Protein AF-A0A954MX32-F1 (afdb_monomer)

Secondary structure (DSSP, 8-state):
-------SPPPTTTTSHHHHHHHHHHHHHHTTSPPPGGGS--GGGSHHHHHHHHHHTTTB-TTT--B--TTTS-EEEESS-SS-BTTBTT----GGGSS-GGGEEEE-HIIIIIIITT---BS-GGG---STTS-TTS--BSS--TTTS-HHHH----------SSS-----------PPP--

Mean predicted aligned error: 7.94 Å

Foldseek 3Di:
DAQFALPDDQDPLLVDPVVVVLLVVCVVVVVPAQDDPVSHDPSCQDPRNQVSQCVRLVCAAPPPRDHDDCVQFPDKAQLFAQGDAPVDHRQSTPVNCSSPSLRIHRHGCCCDPPPCPRHWDWPDPVQDDRDPPRDCVSTHTPDDSSHVDGVVVVDDQPDDPPDDDDDDDDDDDGDDDDDDDDD

Radius of gyration: 18.94 Å; Cα contacts (8 Å, |Δi|>4): 252; chains: 1; bounding box: 35×47×62 Å

pLDDT: mean 88.01, std 18.5, range [35.22, 98.69]

Nearest PDB structures (foldseek):
  8g1i-assembly1_A  TM=4.853E-01  e=7.416E-01  Streptococcus pyogenes
  7s38-assembly1_P  TM=4.616E-01  e=9.579E-01  Streptococcus pyogenes serotype M1
  6vpc-assembly1_B  TM=4.431E-01  e=2.064E+00  Streptococcus pyogenes
  6ai6-assembly1_A  TM=4.622E-01  e=2.345E+00  Streptococcus pyogenes serotype M1
  8tzz-assembly1_A  TM=3.551E-01  e=7.906E-01  Streptococcus pyogenes

Sequence (183 aa):
MIKISRTQPPPGTLTSENVAESADTIKEIAKQRKPLSTEFDKHWGKDDVRTALWEMQHHKCCYCERERDKTRESDIEHFRPKAEVTEVADHPGYWWLAYCWENLFFSCRKCNQEYKKNFFPVADEQKRARTENCDLAEEDPYLIDPTQKDPEEHISFDWYEVKSKSDGLKSTQVFATGRTDYG

Solvent-accessible surface area (backbone atoms only — not comparable to full-atom values): 11257 Å² total; per-residue (Å²): 78,48,69,34,60,85,85,65,77,77,38,69,66,65,75,30,68,71,44,52,53,52,51,52,53,50,50,61,41,50,76,77,41,69,46,57,73,85,75,58,78,64,63,68,70,34,69,64,44,46,46,54,40,26,58,49,40,73,37,19,19,46,61,79,50,48,75,52,54,70,86,83,37,63,39,67,35,47,71,58,29,33,35,36,33,71,90,39,88,84,43,43,26,40,49,83,42,62,71,39,62,90,34,52,41,32,22,36,51,60,54,41,71,72,67,42,58,34,60,72,59,51,81,46,76,90,40,54,66,75,53,86,85,48,64,69,83,70,36,51,54,74,65,80,52,31,70,84,45,56,38,75,84,74,55,81,82,82,80,75,85,82,75,74,82,75,84,88,79,94,74,91,78,88,74,90,73,84,82,74,88,89,136

Structure (mmCIF, N/CA/C/O backbone):
data_AF-A0A954MX32-F1
#
_entry.id   AF-A0A954MX32-F1
#
loop_
_atom_site.group_PDB
_atom_site.id
_atom_site.type_symbol
_atom_site.label_atom_id
_atom_site.label_alt_id
_atom_site.label_comp_id
_atom_site.label_asym_id
_atom_site.label_entity_id
_atom_site.label_seq_id
_atom_site.pdbx_PDB_ins_code
_atom_site.Cartn_x
_atom_site.Cartn_y
_atom_site.Cartn_z
_atom_site.occupancy
_atom_site.B_iso_or_equiv
_atom_site.auth_seq_id
_atom_site.auth_comp_id
_atom_site.auth_asym_id
_atom_site.auth_atom_id
_atom_site.pdbx_PDB_model_num
ATOM 1 N N . MET A 1 1 ? 2.413 -8.749 -13.723 1.00 82.31 1 MET A N 1
ATOM 2 C CA . MET A 1 1 ? 3.046 -8.132 -12.546 1.00 82.31 1 MET A CA 1
ATOM 3 C C . MET A 1 1 ? 4.515 -8.542 -12.518 1.00 82.31 1 MET A C 1
ATOM 5 O O . MET A 1 1 ? 4.780 -9.710 -12.730 1.00 82.31 1 MET A O 1
ATOM 9 N N . ILE A 1 2 ? 5.457 -7.617 -12.295 1.00 87.31 2 ILE A N 1
ATOM 10 C CA . ILE A 1 2 ? 6.904 -7.935 -12.292 1.00 87.31 2 ILE A CA 1
ATOM 11 C C . ILE A 1 2 ? 7.348 -8.521 -10.947 1.00 87.31 2 ILE A C 1
ATOM 13 O O . ILE A 1 2 ? 6.808 -8.113 -9.922 1.00 87.31 2 ILE A O 1
ATOM 17 N N . LYS A 1 3 ? 8.375 -9.381 -10.921 1.00 92.81 3 LYS A N 1
ATOM 18 C CA . LYS A 1 3 ? 9.122 -9.689 -9.687 1.00 92.81 3 LYS A CA 1
ATOM 19 C C . LYS A 1 3 ? 9.877 -8.440 -9.218 1.00 92.81 3 LYS A C 1
ATOM 21 O O . LYS A 1 3 ? 10.506 -7.759 -10.027 1.00 92.81 3 LYS A O 1
ATOM 26 N N . ILE A 1 4 ? 9.806 -8.121 -7.925 1.00 94.56 4 ILE A N 1
ATOM 27 C CA . ILE A 1 4 ? 10.445 -6.933 -7.340 1.00 94.56 4 ILE A CA 1
ATOM 28 C C . ILE A 1 4 ? 11.397 -7.358 -6.227 1.00 94.56 4 ILE A C 1
ATOM 30 O O . ILE A 1 4 ? 11.001 -8.028 -5.277 1.00 94.56 4 ILE A O 1
ATOM 34 N N . SER A 1 5 ? 12.639 -6.888 -6.303 1.00 94.81 5 SER A N 1
ATOM 35 C CA . SER A 1 5 ? 13.626 -7.042 -5.234 1.00 94.81 5 SER A CA 1
ATOM 36 C C . SER A 1 5 ? 13.787 -5.721 -4.488 1.00 94.81 5 SER A C 1
ATOM 38 O O . SER A 1 5 ? 14.094 -4.695 -5.093 1.00 94.81 5 SER A O 1
ATOM 40 N N . ARG A 1 6 ? 13.610 -5.734 -3.162 1.00 94.06 6 ARG A N 1
ATOM 41 C CA . ARG A 1 6 ? 13.856 -4.570 -2.294 1.00 94.06 6 ARG A CA 1
ATOM 42 C C . ARG A 1 6 ? 15.362 -4.369 -2.110 1.00 94.06 6 ARG A C 1
ATOM 44 O O . ARG A 1 6 ? 15.937 -4.801 -1.118 1.00 94.06 6 ARG A O 1
ATOM 51 N N . THR A 1 7 ?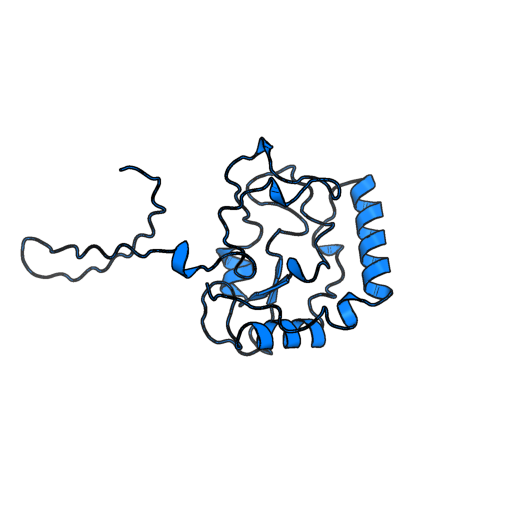 16.016 -3.761 -3.094 1.00 94.69 7 THR A N 1
ATOM 52 C CA . THR A 1 7 ? 17.472 -3.526 -3.076 1.00 94.69 7 THR A CA 1
ATOM 53 C C . THR A 1 7 ? 17.878 -2.287 -2.278 1.00 94.69 7 THR A C 1
ATOM 55 O O . THR A 1 7 ? 19.064 -2.102 -2.012 1.00 94.69 7 THR A O 1
ATOM 58 N N . GLN A 1 8 ? 16.912 -1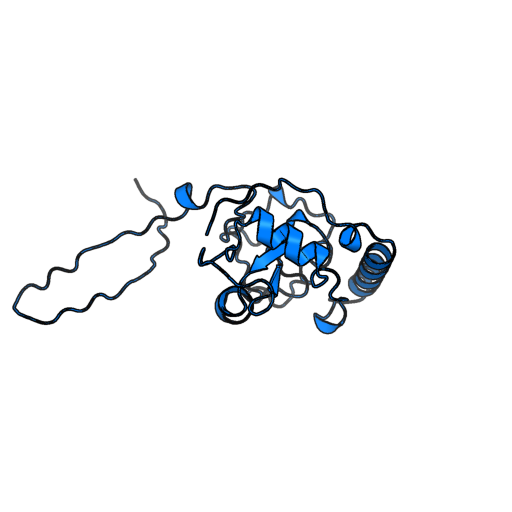.453 -1.883 1.00 93.56 8 GLN A N 1
ATOM 59 C CA . GLN A 1 8 ? 17.123 -0.235 -1.106 1.00 93.56 8 GLN A CA 1
ATOM 60 C C . GLN A 1 8 ? 16.354 -0.296 0.230 1.00 93.56 8 GLN A C 1
ATOM 62 O O . GLN A 1 8 ? 15.242 -0.843 0.271 1.00 93.56 8 GLN A O 1
ATOM 67 N N . PRO A 1 9 ? 16.910 0.273 1.320 1.00 96.62 9 PRO A N 1
ATOM 68 C CA . PRO A 1 9 ? 16.175 0.447 2.571 1.00 96.62 9 PRO A CA 1
ATOM 69 C C . PRO A 1 9 ? 15.040 1.478 2.409 1.00 96.62 9 PRO A C 1
ATOM 71 O O . PRO A 1 9 ? 15.002 2.197 1.405 1.00 96.62 9 PRO A O 1
ATOM 74 N N . PRO A 1 10 ? 14.127 1.591 3.394 1.00 97.12 10 PRO A N 1
ATOM 75 C CA . PRO A 1 10 ? 13.139 2.663 3.420 1.00 97.12 10 PRO A CA 1
ATOM 76 C C . PRO A 1 10 ? 13.810 4.044 3.272 1.00 97.12 10 PRO A C 1
ATOM 78 O O . PRO A 1 10 ? 14.775 4.328 3.988 1.00 97.12 10 PRO A O 1
ATOM 81 N N . PRO A 1 11 ? 13.324 4.914 2.368 1.00 97.75 11 PRO A N 1
ATOM 82 C CA . PRO A 1 11 ? 13.876 6.257 2.195 1.00 97.75 11 PRO A CA 1
ATOM 83 C C . PRO A 1 11 ? 13.703 7.138 3.433 1.00 97.75 11 PRO A C 1
ATOM 85 O O . PRO A 1 11 ? 12.787 6.929 4.230 1.00 97.75 11 PRO A O 1
ATOM 88 N N . GLY A 1 12 ? 14.551 8.165 3.552 1.00 97.94 12 GLY A N 1
ATOM 89 C CA . GLY A 1 12 ? 14.629 9.030 4.734 1.00 97.94 12 GLY A CA 1
ATOM 90 C C . GLY A 1 12 ? 13.298 9.668 5.141 1.00 97.94 12 GLY A C 1
ATOM 91 O O . GLY A 1 12 ? 13.046 9.832 6.332 1.00 97.94 12 GLY A O 1
ATOM 92 N N . THR A 1 13 ? 12.409 9.965 4.183 1.00 98.06 13 THR A N 1
ATOM 93 C CA . THR A 1 13 ? 11.043 10.409 4.495 1.00 98.06 13 THR A CA 1
ATOM 94 C C . THR A 1 13 ? 10.307 9.401 5.375 1.00 98.06 13 THR A C 1
ATOM 96 O O . THR A 1 13 ? 9.739 9.800 6.387 1.00 98.06 13 THR A O 1
ATOM 99 N N . LEU A 1 14 ? 10.311 8.109 5.022 1.00 98.00 14 LEU A N 1
ATOM 100 C CA . LEU A 1 14 ? 9.562 7.070 5.745 1.00 98.00 14 LEU A CA 1
ATOM 101 C C . LEU A 1 14 ? 10.138 6.767 7.130 1.00 98.00 14 LEU A C 1
ATOM 103 O O . LEU A 1 14 ? 9.421 6.248 7.977 1.00 98.00 14 LEU A O 1
ATOM 107 N N . THR A 1 15 ? 11.401 7.111 7.374 1.00 97.94 15 THR A N 1
ATOM 108 C CA . THR A 1 15 ? 12.063 6.947 8.676 1.00 97.94 15 THR A CA 1
ATOM 109 C C . THR A 1 15 ? 12.117 8.243 9.488 1.00 97.94 15 THR A C 1
ATOM 111 O O . THR A 1 15 ? 12.846 8.314 10.474 1.00 97.94 15 THR A O 1
ATOM 114 N N . SER A 1 16 ? 11.424 9.296 9.050 1.00 98.31 16 SER A N 1
ATOM 115 C CA . SER A 1 16 ? 11.450 10.604 9.709 1.00 98.31 16 SER A CA 1
ATOM 116 C C . SER A 1 16 ? 10.503 10.680 10.909 1.00 98.31 16 SER A C 1
ATOM 118 O O . SER A 1 16 ? 9.481 9.994 10.953 1.00 98.31 16 SER A O 1
ATOM 120 N N . GLU A 1 17 ? 10.802 11.585 11.846 1.00 98.25 17 GLU A N 1
ATOM 121 C CA . GLU A 1 17 ? 9.931 11.899 12.992 1.00 98.25 17 GLU A CA 1
ATOM 122 C C . GLU A 1 17 ? 8.519 12.302 12.539 1.00 98.25 17 GLU A C 1
ATOM 124 O O . GLU A 1 17 ? 7.540 11.816 13.091 1.00 98.25 17 GLU A O 1
ATOM 129 N N . ASN A 1 18 ? 8.398 13.066 11.447 1.00 98.00 18 ASN A N 1
ATOM 130 C CA . ASN A 1 18 ? 7.099 13.450 10.881 1.00 98.00 18 ASN A CA 1
ATOM 131 C C . ASN A 1 18 ? 6.224 12.240 10.501 1.00 98.00 18 ASN A C 1
ATOM 133 O O . ASN A 1 18 ? 5.005 12.289 10.638 1.00 98.00 18 ASN A O 1
ATOM 137 N N . VAL A 1 19 ? 6.820 11.159 9.982 1.00 98.31 19 VAL A N 1
ATOM 138 C CA . VAL A 1 19 ? 6.064 9.942 9.643 1.00 98.31 19 VAL A CA 1
ATOM 139 C C . VAL A 1 19 ? 5.657 9.189 10.903 1.00 98.31 19 VAL A C 1
ATOM 141 O O . VAL A 1 19 ? 4.538 8.678 10.952 1.00 98.31 19 VAL A O 1
ATOM 144 N N . ALA A 1 20 ? 6.520 9.157 11.921 1.00 98.31 20 ALA A N 1
ATOM 145 C CA . ALA A 1 20 ? 6.187 8.577 13.218 1.00 98.31 20 ALA A CA 1
ATOM 146 C C . ALA A 1 20 ? 5.010 9.322 13.876 1.00 98.31 20 ALA A C 1
ATOM 148 O O . ALA A 1 20 ? 4.031 8.692 14.266 1.00 98.31 20 ALA A O 1
ATOM 149 N N . GLU A 1 21 ? 5.035 10.657 13.884 1.00 98.56 21 GLU A N 1
ATOM 150 C CA . GLU A 1 21 ? 3.946 11.493 14.408 1.00 98.56 21 GLU A CA 1
ATOM 151 C C . GLU A 1 21 ? 2.627 11.298 13.643 1.00 98.56 21 GLU A C 1
ATOM 153 O O . GLU A 1 21 ? 1.557 11.172 14.252 1.00 98.56 21 GLU A O 1
ATOM 158 N N . SER A 1 22 ? 2.674 11.225 12.305 1.00 98.50 22 SER A N 1
ATOM 159 C CA . SER A 1 22 ? 1.483 10.917 11.503 1.00 98.50 22 SER A CA 1
ATOM 160 C C . SER A 1 22 ? 0.956 9.507 11.796 1.00 98.50 22 SER A C 1
ATOM 162 O O . SER A 1 22 ? -0.258 9.318 11.873 1.00 98.50 22 SER A O 1
ATOM 164 N N . ALA A 1 23 ? 1.831 8.514 11.988 1.00 98.50 23 ALA A N 1
ATOM 165 C CA . ALA A 1 23 ? 1.425 7.155 12.345 1.00 98.50 23 ALA A CA 1
ATOM 166 C C . ALA A 1 23 ? 0.747 7.104 13.726 1.00 98.50 23 ALA A C 1
ATOM 168 O O . ALA A 1 23 ? -0.325 6.508 13.850 1.00 98.50 23 ALA A O 1
ATOM 169 N N . ASP A 1 24 ? 1.304 7.788 14.728 1.00 98.56 24 ASP A N 1
ATOM 170 C CA . ASP A 1 24 ? 0.716 7.898 16.068 1.00 98.56 24 ASP A CA 1
ATOM 171 C C . ASP A 1 24 ? -0.638 8.616 16.036 1.00 98.56 24 ASP A C 1
ATOM 173 O O . ASP A 1 24 ? -1.604 8.165 16.652 1.00 98.56 24 ASP A O 1
ATOM 177 N N . THR A 1 25 ? -0.760 9.681 15.241 1.00 98.62 25 THR A N 1
ATOM 178 C CA . THR A 1 25 ? -2.034 10.391 15.049 1.00 98.62 25 THR A CA 1
ATOM 179 C C . THR A 1 25 ? -3.112 9.463 14.486 1.00 98.62 25 THR A C 1
ATOM 181 O O . THR A 1 25 ? -4.226 9.402 15.011 1.00 98.62 25 THR A O 1
ATOM 184 N N . ILE A 1 26 ? -2.787 8.692 13.442 1.00 98.62 26 ILE A N 1
ATOM 185 C CA . ILE A 1 26 ? -3.710 7.707 12.864 1.00 98.62 26 ILE A CA 1
ATOM 186 C C . ILE A 1 26 ? -4.057 6.615 13.879 1.00 98.62 26 ILE A C 1
ATOM 188 O O . ILE A 1 26 ? -5.215 6.200 13.950 1.00 98.62 26 ILE A O 1
ATOM 192 N N . LYS A 1 27 ? -3.094 6.176 14.693 1.00 98.50 27 LYS A N 1
ATOM 193 C CA . LYS A 1 27 ? -3.318 5.195 15.757 1.00 98.50 27 LYS A CA 1
ATOM 194 C C . LYS A 1 27 ? -4.293 5.709 16.817 1.00 98.50 27 LYS A C 1
ATOM 196 O O . LYS A 1 27 ? -5.199 4.975 17.211 1.00 98.50 27 LYS A O 1
ATOM 201 N N . GLU A 1 28 ? -4.174 6.964 17.246 1.00 98.50 28 GLU A N 1
ATOM 202 C CA . GLU A 1 28 ? -5.131 7.575 18.181 1.00 98.50 28 GLU A CA 1
ATOM 203 C C . GLU A 1 28 ? -6.535 7.712 17.579 1.00 98.50 28 GLU A C 1
ATOM 205 O O . GLU A 1 28 ? -7.527 7.470 18.271 1.00 98.50 28 GLU A O 1
ATOM 210 N N . ILE A 1 29 ? -6.640 8.025 16.282 1.00 98.31 29 ILE A N 1
ATOM 211 C CA . ILE A 1 29 ? -7.923 8.009 15.565 1.00 98.31 29 ILE A CA 1
ATOM 212 C C . ILE A 1 29 ? -8.501 6.589 15.556 1.00 98.31 29 ILE A C 1
ATOM 214 O O . ILE A 1 29 ? -9.665 6.408 15.915 1.00 98.31 29 ILE A O 1
ATOM 218 N N . ALA A 1 30 ? -7.685 5.589 15.211 1.00 97.75 30 ALA A N 1
ATOM 219 C CA . ALA A 1 30 ? -8.083 4.188 15.092 1.00 97.75 30 ALA A CA 1
ATOM 220 C C . ALA A 1 30 ? -8.617 3.584 16.401 1.00 97.75 30 ALA A C 1
ATOM 222 O O . ALA A 1 30 ? -9.479 2.706 16.361 1.00 97.75 30 ALA A O 1
ATOM 223 N N . LYS A 1 31 ? -8.166 4.078 17.563 1.00 97.56 31 LYS A N 1
ATOM 224 C CA . LYS A 1 31 ? -8.719 3.701 18.879 1.00 97.56 31 LYS A CA 1
ATOM 225 C C . LYS A 1 31 ? -10.170 4.147 19.075 1.00 97.56 31 LYS A C 1
ATOM 227 O O . LYS A 1 31 ? -10.881 3.558 19.883 1.00 97.56 31 LYS A O 1
ATOM 232 N N . GLN A 1 32 ? -10.596 5.200 18.380 1.00 97.44 32 GLN A N 1
ATOM 233 C CA . GLN A 1 32 ? -11.915 5.813 18.546 1.00 97.44 32 GLN A CA 1
ATOM 234 C C . GLN A 1 32 ? -12.864 5.448 17.404 1.00 97.44 32 GLN A C 1
ATOM 236 O O . GLN A 1 32 ? -14.056 5.240 17.627 1.00 97.44 32 GLN A O 1
ATOM 241 N N . ARG A 1 33 ? -12.350 5.396 16.170 1.00 96.94 33 ARG A N 1
ATOM 242 C CA . ARG A 1 33 ? -13.113 5.077 14.961 1.00 96.94 33 ARG A CA 1
ATOM 243 C C . ARG A 1 33 ? -12.204 4.656 13.811 1.00 96.94 33 ARG A C 1
ATOM 245 O O . ARG A 1 33 ? -11.003 4.887 13.823 1.00 96.94 33 ARG A O 1
ATOM 252 N N . LYS A 1 34 ? -12.812 4.147 12.742 1.00 96.12 34 LYS A N 1
ATOM 253 C CA . LYS A 1 34 ? -12.137 3.940 11.457 1.00 96.12 34 LYS A CA 1
ATOM 254 C C . LYS A 1 34 ? -11.503 5.254 10.938 1.00 96.12 34 LYS A C 1
ATOM 256 O O . LYS A 1 34 ? -12.224 6.259 10.836 1.00 96.12 34 LYS A O 1
ATOM 261 N N . PRO A 1 35 ? -10.198 5.265 10.599 1.00 97.81 35 PRO A N 1
ATOM 262 C CA . PRO A 1 35 ? -9.564 6.394 9.922 1.00 97.81 35 PRO A CA 1
ATOM 263 C C . PRO A 1 35 ? -10.123 6.601 8.508 1.00 97.81 35 PRO A C 1
ATOM 265 O O . PRO A 1 35 ? -10.390 5.645 7.779 1.00 97.81 35 PRO A O 1
ATOM 268 N N . LEU A 1 36 ? -10.278 7.855 8.096 1.00 97.56 36 LEU A N 1
ATOM 269 C CA . LEU A 1 36 ? -10.693 8.235 6.749 1.00 97.56 36 LEU A CA 1
ATOM 270 C C . LEU A 1 36 ? -9.469 8.435 5.857 1.00 97.56 36 LEU A C 1
ATOM 272 O O . LEU A 1 36 ? -8.422 8.905 6.295 1.00 97.56 36 LEU A O 1
ATOM 276 N N . SER A 1 37 ? -9.608 8.163 4.559 1.00 96.50 37 SER A N 1
ATOM 277 C CA . SER A 1 37 ? -8.498 8.285 3.603 1.00 96.50 37 SER A CA 1
ATOM 278 C C . SER A 1 37 ? -7.879 9.687 3.534 1.00 96.50 37 SER A C 1
ATOM 280 O O . SER A 1 37 ? -6.726 9.820 3.130 1.00 96.50 37 SER A O 1
ATOM 282 N N . THR A 1 38 ? -8.641 10.726 3.884 1.00 97.69 38 THR A N 1
ATOM 283 C CA . THR A 1 38 ? -8.214 12.133 3.888 1.00 97.69 38 THR A CA 1
ATOM 284 C C . THR A 1 38 ? -7.377 12.523 5.103 1.00 97.69 38 THR A C 1
ATOM 286 O O . THR A 1 38 ? -6.818 13.611 5.101 1.00 97.69 38 THR A O 1
ATOM 289 N N . GLU A 1 39 ? -7.295 11.671 6.125 1.00 98.12 39 GLU A N 1
ATOM 290 C CA . GLU A 1 39 ? -6.579 11.956 7.380 1.00 98.12 39 GLU A CA 1
ATOM 291 C C . GLU A 1 39 ? -5.110 11.541 7.334 1.00 98.12 39 GLU A C 1
ATOM 293 O O . GLU A 1 39 ? -4.339 11.878 8.222 1.00 98.12 39 GLU A O 1
ATOM 298 N N . PHE A 1 40 ? -4.718 10.810 6.293 1.00 98.44 40 PHE A N 1
ATOM 299 C CA . PHE A 1 40 ? -3.351 10.357 6.120 1.00 98.44 40 PHE A CA 1
ATOM 300 C C . PHE A 1 40 ? -2.545 11.385 5.327 1.00 98.44 40 PHE A C 1
ATOM 302 O O . PHE A 1 40 ? -2.794 11.605 4.133 1.00 98.44 40 PHE A O 1
ATOM 309 N N . ASP A 1 41 ? -1.510 11.934 5.955 1.00 98.25 41 ASP A N 1
ATOM 310 C CA . ASP A 1 41 ? -0.502 12.724 5.260 1.00 98.25 41 ASP A CA 1
ATOM 311 C C . ASP A 1 41 ? 0.208 11.868 4.215 1.00 98.25 41 ASP A C 1
ATOM 313 O O . ASP A 1 41 ? 0.638 10.747 4.489 1.00 98.25 41 ASP A O 1
ATOM 317 N N . LYS A 1 42 ? 0.346 12.391 2.995 1.00 97.38 42 LYS A N 1
ATOM 318 C CA . LYS A 1 42 ? 0.868 11.641 1.841 1.00 97.38 42 LYS A CA 1
ATOM 319 C C . LYS A 1 42 ? 2.397 11.550 1.836 1.00 97.38 42 LYS A C 1
ATOM 321 O O . LYS A 1 42 ? 3.028 11.861 0.825 1.00 97.38 42 LYS A O 1
ATOM 326 N N . HIS A 1 43 ? 2.998 11.115 2.941 1.00 98.19 43 HIS A N 1
ATOM 327 C CA . HIS A 1 43 ? 4.451 10.929 3.067 1.00 98.19 43 HIS A CA 1
ATOM 328 C C . HIS A 1 43 ? 5.003 9.916 2.061 1.00 98.19 43 HIS A C 1
ATOM 330 O O . HIS A 1 43 ? 6.041 10.151 1.453 1.00 98.19 43 HIS A O 1
ATOM 336 N N . TRP A 1 44 ? 4.249 8.854 1.763 1.00 97.44 44 TRP A N 1
ATOM 337 C CA . TRP A 1 44 ? 4.584 7.914 0.684 1.00 97.44 44 TRP A CA 1
ATOM 338 C C . TRP A 1 44 ? 4.687 8.591 -0.694 1.00 97.44 44 TRP A C 1
ATOM 340 O O . TRP A 1 44 ? 5.324 8.084 -1.607 1.00 97.44 44 TRP A O 1
ATOM 350 N N . GLY A 1 45 ? 4.045 9.747 -0.861 1.00 95.94 45 GLY A N 1
ATOM 351 C CA . GLY A 1 45 ? 4.077 10.562 -2.064 1.00 95.94 45 GLY A CA 1
ATOM 352 C C . GLY A 1 45 ? 5.173 11.629 -2.047 1.00 95.94 45 GLY A C 1
ATOM 353 O O . GLY A 1 45 ? 5.001 12.660 -2.702 1.00 95.94 45 GLY A O 1
ATOM 354 N N . LYS A 1 46 ? 6.263 11.459 -1.298 1.00 97.06 46 LYS A N 1
ATOM 355 C CA . LYS A 1 46 ? 7.469 12.294 -1.429 1.00 97.06 46 LYS A CA 1
ATOM 356 C C . LYS A 1 46 ? 8.404 11.731 -2.503 1.00 97.06 46 LYS A C 1
ATOM 358 O O . LYS A 1 46 ? 8.260 10.586 -2.929 1.00 97.06 46 LYS A O 1
ATOM 363 N N . ASP A 1 47 ? 9.281 12.580 -3.039 1.00 96.56 47 ASP A N 1
ATOM 364 C CA . ASP A 1 47 ? 10.060 12.235 -4.236 1.00 96.56 47 ASP A CA 1
ATOM 365 C C . ASP A 1 47 ? 11.101 11.139 -3.985 1.00 96.56 47 ASP A C 1
ATOM 367 O O . ASP A 1 47 ? 11.281 10.282 -4.844 1.00 96.56 47 ASP A O 1
ATOM 371 N N . ASP A 1 48 ? 11.724 11.101 -2.809 1.00 97.38 48 ASP A N 1
ATOM 372 C CA . ASP A 1 48 ? 12.656 10.040 -2.410 1.00 97.38 48 ASP A CA 1
ATOM 373 C C . ASP A 1 48 ? 11.961 8.669 -2.351 1.00 97.38 48 ASP A C 1
ATOM 375 O O . ASP A 1 48 ? 12.464 7.702 -2.920 1.00 97.38 48 ASP A O 1
ATOM 379 N N . VAL A 1 49 ? 10.756 8.602 -1.770 1.00 97.88 49 VAL A N 1
ATOM 380 C CA . VAL A 1 49 ? 9.924 7.387 -1.737 1.00 97.88 49 VAL A CA 1
ATOM 381 C C . VAL A 1 49 ? 9.562 6.930 -3.144 1.00 97.88 49 VAL A C 1
ATOM 383 O O . VAL A 1 49 ? 9.757 5.763 -3.492 1.00 97.88 49 VAL A O 1
ATOM 386 N N . ARG A 1 50 ? 9.072 7.852 -3.983 1.00 96.62 50 ARG A N 1
ATOM 387 C CA . ARG A 1 50 ? 8.729 7.534 -5.375 1.00 96.62 50 ARG A CA 1
ATOM 388 C C . ARG A 1 50 ? 9.929 7.057 -6.173 1.00 96.62 50 ARG A C 1
ATOM 390 O O . ARG A 1 50 ? 9.792 6.100 -6.926 1.00 96.62 50 ARG A O 1
ATOM 397 N N . THR A 1 51 ? 11.066 7.729 -6.034 1.00 96.56 51 THR A N 1
ATOM 398 C CA . THR A 1 51 ? 12.288 7.422 -6.785 1.00 96.56 51 THR A CA 1
ATOM 399 C C . THR A 1 51 ? 12.796 6.037 -6.429 1.00 96.56 51 THR A C 1
ATOM 401 O O . THR A 1 51 ? 12.956 5.219 -7.329 1.00 96.56 51 THR A O 1
ATOM 404 N N . ALA A 1 52 ? 12.928 5.733 -5.137 1.00 97.38 52 ALA A N 1
ATOM 405 C CA . ALA A 1 52 ? 13.396 4.427 -4.689 1.00 97.38 52 ALA A CA 1
ATOM 406 C C . ALA A 1 52 ? 12.490 3.286 -5.188 1.00 97.38 52 ALA A C 1
ATOM 408 O O . ALA A 1 52 ? 12.980 2.294 -5.724 1.00 97.38 52 ALA A O 1
ATOM 409 N N . LEU A 1 53 ? 11.161 3.431 -5.085 1.00 97.44 53 LEU A N 1
ATOM 410 C CA . LEU A 1 53 ? 10.223 2.424 -5.604 1.00 97.44 53 LEU A CA 1
ATOM 411 C C . LEU A 1 53 ? 10.305 2.288 -7.127 1.00 97.44 53 LEU A C 1
ATOM 413 O O . LEU A 1 53 ? 10.321 1.176 -7.644 1.00 97.44 53 LEU A O 1
ATOM 417 N N . TRP A 1 54 ? 10.353 3.4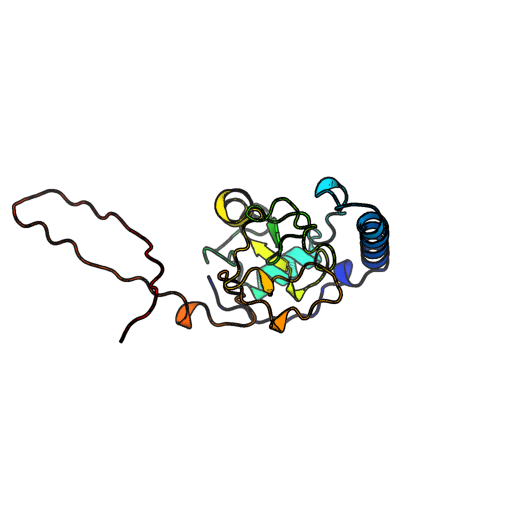06 -7.849 1.00 96.88 54 TRP A N 1
ATOM 418 C CA . TRP A 1 54 ? 10.411 3.421 -9.308 1.00 96.88 54 TRP A CA 1
ATOM 419 C C . TRP A 1 54 ? 11.681 2.742 -9.837 1.00 96.88 54 TRP A C 1
ATOM 421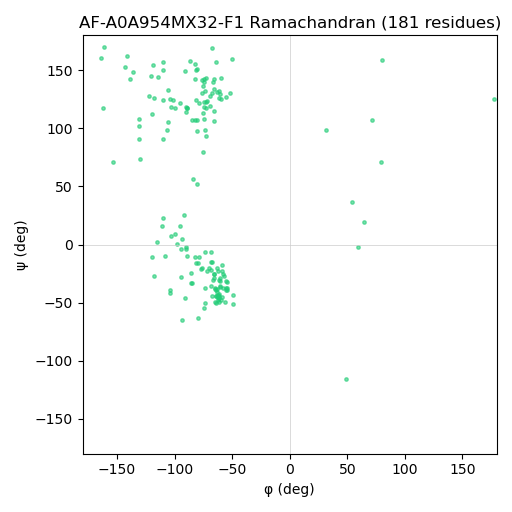 O O . TRP A 1 54 ? 11.592 1.916 -10.745 1.00 96.88 54 TRP A O 1
ATOM 431 N N . GLU A 1 55 ? 12.840 3.020 -9.237 1.00 96.44 55 GLU A N 1
ATOM 432 C CA . GLU A 1 55 ? 14.124 2.402 -9.590 1.00 96.44 55 GLU A CA 1
ATOM 433 C C . GLU A 1 55 ? 14.142 0.895 -9.302 1.00 96.44 55 GLU A C 1
ATOM 435 O O . GLU A 1 55 ? 14.465 0.102 -10.188 1.00 96.44 55 GLU A O 1
ATOM 440 N N . MET A 1 56 ? 13.731 0.474 -8.097 1.00 96.31 56 MET A N 1
ATOM 441 C CA . MET A 1 56 ? 13.662 -0.951 -7.726 1.00 96.31 56 MET A CA 1
ATOM 442 C C . MET A 1 56 ? 12.671 -1.746 -8.584 1.00 96.31 56 MET A C 1
ATOM 444 O O . MET A 1 56 ? 12.785 -2.962 -8.704 1.00 96.31 56 MET A O 1
ATOM 448 N N . GLN A 1 57 ? 11.694 -1.063 -9.180 1.00 96.38 57 GLN A N 1
ATOM 449 C CA . GLN A 1 57 ? 10.705 -1.643 -10.080 1.00 96.38 57 GLN A CA 1
ATOM 450 C C . GLN A 1 57 ? 11.077 -1.507 -11.558 1.00 96.38 57 GLN A C 1
ATOM 452 O O . GLN A 1 57 ? 10.214 -1.660 -12.425 1.00 96.38 57 GLN A O 1
ATOM 457 N N . HIS A 1 58 ? 12.339 -1.201 -11.868 1.00 95.81 58 HIS A N 1
ATOM 458 C CA . HIS A 1 58 ? 12.832 -1.066 -13.241 1.00 95.81 58 HIS A CA 1
ATOM 459 C C . HIS A 1 58 ? 12.009 -0.079 -14.073 1.00 95.81 58 HIS A C 1
ATOM 461 O O . HIS A 1 58 ? 11.743 -0.310 -15.252 1.00 95.81 58 HIS A O 1
ATOM 467 N N . HIS A 1 59 ? 11.556 0.997 -13.431 1.00 96.25 59 HIS A N 1
ATOM 468 C CA . HIS A 1 59 ? 10.747 2.057 -14.021 1.00 96.25 59 HIS A CA 1
ATOM 469 C C . HIS A 1 59 ? 9.360 1.599 -14.501 1.00 96.25 59 HIS A C 1
ATOM 471 O O . HIS A 1 59 ? 8.716 2.267 -15.313 1.00 96.25 59 HIS A O 1
ATOM 477 N N . LYS A 1 60 ? 8.868 0.459 -14.003 1.00 95.81 60 LYS A N 1
ATOM 478 C CA . LYS A 1 60 ? 7.593 -0.147 -14.401 1.00 95.81 60 LYS A CA 1
ATOM 479 C C . LYS A 1 60 ? 6.548 -0.070 -13.295 1.00 95.81 60 LYS A C 1
ATOM 481 O O . LYS A 1 60 ? 6.840 -0.130 -12.102 1.00 95.81 60 LYS A O 1
ATOM 486 N N . CYS A 1 61 ? 5.285 -0.002 -13.709 1.00 95.56 61 CYS A N 1
ATOM 487 C CA . CYS A 1 61 ? 4.147 -0.202 -12.811 1.00 95.56 61 CYS A CA 1
ATOM 488 C C . CYS A 1 61 ? 4.156 -1.635 -12.254 1.00 95.56 61 CYS A C 1
ATOM 490 O O . CYS A 1 61 ? 4.223 -2.580 -13.045 1.00 95.56 61 CYS A O 1
ATOM 492 N N . CYS A 1 62 ? 4.004 -1.800 -10.933 1.00 95.56 62 CYS A N 1
ATOM 493 C CA . CYS A 1 62 ? 4.011 -3.117 -10.285 1.00 95.56 62 CYS A CA 1
ATOM 494 C C . CYS A 1 62 ? 2.965 -4.073 -10.886 1.00 95.56 62 CYS A C 1
ATOM 496 O O . CYS A 1 62 ? 3.256 -5.242 -11.110 1.00 95.56 62 CYS A O 1
ATOM 498 N N . TYR A 1 63 ? 1.781 -3.573 -11.251 1.00 93.50 63 TYR A N 1
ATOM 499 C CA . TYR A 1 63 ? 0.703 -4.397 -11.799 1.00 93.50 63 TYR A CA 1
ATOM 500 C C . TYR A 1 63 ? 0.876 -4.728 -13.282 1.00 93.50 63 TYR A C 1
ATOM 502 O O . TYR A 1 63 ? 0.994 -5.896 -13.655 1.00 93.50 63 TYR A O 1
ATOM 510 N N . CYS A 1 64 ? 0.857 -3.705 -14.143 1.00 93.56 64 CYS A N 1
ATOM 511 C CA . CYS A 1 64 ? 0.779 -3.914 -15.590 1.00 93.56 64 CYS A CA 1
ATOM 512 C C . CYS A 1 64 ? 2.131 -4.045 -16.291 1.00 93.56 64 CYS A C 1
ATOM 514 O O . CYS A 1 64 ? 2.135 -4.151 -17.512 1.00 93.56 64 CYS A O 1
ATOM 516 N N . GLU A 1 65 ? 3.246 -3.921 -15.563 1.00 93.81 65 GLU A N 1
ATOM 517 C CA . GLU A 1 65 ? 4.634 -4.061 -16.048 1.00 93.81 65 GLU A CA 1
ATOM 518 C C . GLU A 1 65 ? 5.081 -3.117 -17.164 1.00 93.81 65 GLU A C 1
ATOM 520 O O . GLU A 1 65 ? 6.231 -3.135 -17.596 1.00 93.81 65 GLU A O 1
ATOM 525 N N . ARG A 1 66 ? 4.183 -2.269 -17.652 1.00 93.81 66 ARG A N 1
ATOM 526 C CA . ARG A 1 66 ? 4.530 -1.229 -18.604 1.00 93.81 66 ARG A CA 1
ATOM 527 C C . ARG A 1 66 ? 5.434 -0.214 -17.923 1.00 93.81 66 ARG A C 1
ATOM 529 O O . ARG A 1 66 ? 5.185 0.160 -16.775 1.00 93.81 66 ARG A O 1
ATOM 536 N N . GLU A 1 67 ? 6.435 0.236 -18.666 1.00 95.19 67 GLU A N 1
ATOM 537 C CA . GLU A 1 67 ? 7.301 1.345 -18.283 1.00 95.19 67 GLU A CA 1
ATOM 538 C C . GLU A 1 67 ? 6.471 2.620 -18.080 1.00 95.19 67 GLU A C 1
ATOM 540 O O . GLU A 1 67 ? 5.448 2.841 -18.747 1.00 95.19 67 GLU A O 1
ATOM 545 N N . ARG A 1 68 ? 6.867 3.424 -17.097 1.00 94.69 68 ARG A N 1
ATOM 546 C CA . ARG A 1 68 ? 6.150 4.615 -16.650 1.00 94.69 68 ARG A CA 1
ATOM 547 C C . ARG A 1 68 ? 7.123 5.739 -16.375 1.00 94.69 68 ARG A C 1
ATOM 549 O O . ARG A 1 68 ? 8.178 5.538 -15.782 1.00 94.69 68 ARG A O 1
ATOM 556 N N . ASP A 1 69 ? 6.696 6.939 -16.728 1.00 90.75 69 ASP A N 1
ATOM 557 C CA . ASP A 1 69 ? 7.395 8.158 -16.359 1.00 90.75 69 ASP A CA 1
ATOM 558 C C . ASP A 1 69 ? 7.066 8.525 -14.902 1.00 90.75 69 ASP A C 1
ATOM 560 O O . ASP A 1 69 ? 5.897 8.731 -14.557 1.00 90.75 69 ASP A O 1
ATOM 564 N N . LYS A 1 70 ? 8.099 8.635 -14.055 1.00 88.12 70 LYS A N 1
ATOM 565 C CA . LYS A 1 70 ? 7.963 8.951 -12.622 1.00 88.12 70 LYS A CA 1
ATOM 566 C C . LYS A 1 70 ? 7.198 10.255 -12.361 1.00 88.12 70 LYS A C 1
ATOM 568 O O . LYS A 1 70 ? 6.541 10.374 -11.332 1.00 88.12 70 LYS A O 1
ATOM 573 N N . THR A 1 71 ? 7.285 11.241 -13.253 1.00 83.50 71 THR A N 1
ATOM 574 C CA . THR A 1 71 ? 6.684 12.573 -13.069 1.00 83.50 71 THR A CA 1
ATOM 575 C C . THR A 1 71 ? 5.222 12.623 -13.504 1.00 83.50 71 THR A C 1
ATOM 577 O O . THR A 1 71 ? 4.422 13.334 -12.896 1.00 83.50 71 THR A O 1
ATOM 580 N N . ARG A 1 72 ? 4.851 11.846 -14.529 1.00 78.56 72 ARG A N 1
ATOM 581 C CA . ARG A 1 72 ? 3.496 11.842 -15.106 1.00 78.56 72 ARG A CA 1
ATOM 582 C C . ARG A 1 72 ? 2.586 10.770 -14.513 1.00 78.56 72 ARG A C 1
ATOM 584 O O . ARG A 1 72 ? 1.372 10.959 -14.488 1.00 78.56 72 ARG A O 1
ATOM 591 N N . GLU A 1 73 ? 3.148 9.660 -14.045 1.00 75.94 73 GLU A N 1
ATOM 592 C CA . GLU A 1 73 ? 2.409 8.505 -13.528 1.00 75.94 73 GLU A CA 1
ATOM 593 C C . GLU A 1 73 ? 2.980 8.092 -12.166 1.00 75.94 73 GLU A C 1
ATOM 595 O O . GLU A 1 73 ? 3.686 7.100 -12.047 1.00 75.94 73 GLU A O 1
ATOM 600 N N . SER A 1 74 ? 2.686 8.900 -11.144 1.00 84.44 74 SER A N 1
ATOM 601 C CA . SER A 1 74 ? 3.441 8.990 -9.886 1.00 84.44 74 SER A CA 1
ATOM 602 C C . SER A 1 74 ? 2.722 8.425 -8.652 1.00 84.44 74 SER A C 1
ATOM 604 O O . SER A 1 74 ? 3.017 8.815 -7.514 1.00 84.44 74 SER A O 1
ATOM 606 N N . ASP A 1 75 ? 1.756 7.530 -8.858 1.00 94.94 75 ASP A N 1
ATOM 607 C CA . ASP A 1 75 ? 0.983 6.960 -7.760 1.00 94.94 75 ASP A CA 1
ATOM 608 C C . ASP A 1 75 ? 1.801 5.917 -6.998 1.00 94.94 75 ASP A C 1
ATOM 610 O O . ASP A 1 75 ? 2.436 5.032 -7.576 1.00 94.94 75 ASP A O 1
ATOM 614 N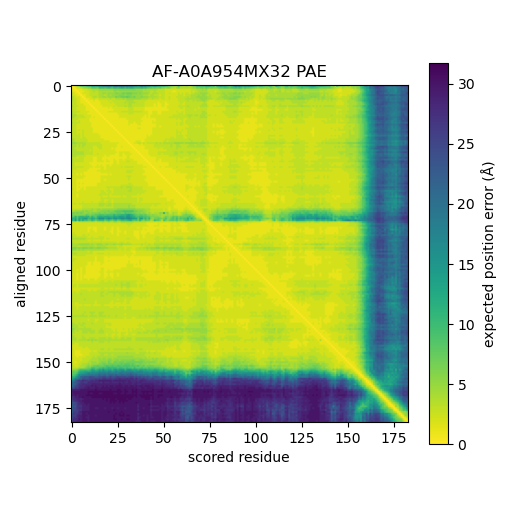 N . ILE A 1 76 ? 1.721 5.990 -5.671 1.00 97.50 76 ILE A N 1
ATOM 615 C CA . ILE A 1 76 ? 2.196 4.923 -4.797 1.00 97.50 76 ILE A CA 1
ATOM 616 C C . ILE A 1 76 ? 0.991 4.125 -4.326 1.00 97.50 76 ILE A C 1
ATOM 618 O O . ILE A 1 76 ? 0.019 4.667 -3.801 1.00 97.50 76 ILE A O 1
ATOM 622 N N . GLU A 1 77 ? 1.074 2.837 -4.594 1.00 97.12 77 GLU A N 1
ATOM 623 C CA . GLU A 1 77 ? 0.118 1.807 -4.256 1.00 97.12 77 GLU A CA 1
ATOM 624 C C . GLU A 1 77 ? 0.322 1.334 -2.820 1.00 97.12 77 GLU A C 1
ATOM 626 O O . GLU A 1 77 ? 1.458 1.173 -2.372 1.00 97.12 77 GLU A O 1
ATOM 631 N N . HIS A 1 78 ? -0.790 1.061 -2.142 1.00 98.38 78 HIS A N 1
ATOM 632 C CA . HIS A 1 78 ? -0.842 0.404 -0.844 1.00 98.38 78 HIS A CA 1
ATOM 633 C C . HIS A 1 78 ? -1.346 -1.020 -1.073 1.00 98.38 78 HIS A C 1
ATOM 635 O O . HIS A 1 78 ? -2.556 -1.227 -1.179 1.00 98.38 78 HIS A O 1
ATOM 641 N N . PHE A 1 79 ? -0.437 -2.000 -1.131 1.00 98.06 79 PHE A N 1
ATOM 642 C CA . PHE A 1 79 ? -0.793 -3.392 -1.442 1.00 98.06 79 PHE A CA 1
ATOM 643 C C . PHE A 1 79 ? -1.977 -3.870 -0.590 1.00 98.06 79 PHE A C 1
ATOM 645 O O . PHE A 1 79 ? -3.007 -4.278 -1.141 1.00 98.06 79 PHE A O 1
ATOM 652 N N . ARG A 1 80 ? -1.863 -3.675 0.730 1.00 98.38 80 ARG A N 1
ATOM 653 C CA . ARG A 1 80 ? -2.962 -3.663 1.698 1.00 98.38 80 ARG A CA 1
ATOM 654 C C . ARG A 1 80 ? -3.528 -2.242 1.844 1.00 98.38 80 ARG A C 1
ATOM 656 O O . ARG A 1 80 ? -2.804 -1.354 2.309 1.00 98.38 80 ARG A O 1
ATOM 663 N N . PRO A 1 81 ? -4.808 -2.004 1.501 1.00 98.25 81 PRO A N 1
ATOM 664 C CA . PRO A 1 81 ? -5.418 -0.674 1.527 1.00 98.25 81 PRO A CA 1
ATOM 665 C C . PRO A 1 81 ? -5.452 -0.034 2.922 1.00 98.25 81 PRO A C 1
ATOM 667 O O . PRO A 1 81 ? -6.006 -0.591 3.869 1.00 98.25 81 PRO A O 1
ATOM 670 N N . LYS A 1 82 ? -4.926 1.187 3.055 1.00 98.00 82 LYS A N 1
ATOM 671 C CA . LYS A 1 82 ? -4.777 1.861 4.362 1.00 98.00 82 LYS A CA 1
ATOM 672 C C . LYS A 1 82 ? -6.081 2.242 5.076 1.00 98.00 82 LYS A C 1
ATOM 674 O O . LYS A 1 82 ? -6.089 2.302 6.295 1.00 98.00 82 LYS A O 1
ATOM 679 N N . ALA A 1 83 ? -7.154 2.549 4.345 1.00 97.50 83 ALA A N 1
ATOM 680 C CA . ALA A 1 83 ? -8.334 3.208 4.925 1.00 97.50 83 ALA A CA 1
ATOM 681 C C . ALA A 1 83 ? -9.615 2.373 4.845 1.00 97.50 83 ALA A C 1
ATOM 683 O O . ALA A 1 83 ? -10.504 2.542 5.666 1.00 97.50 83 ALA A O 1
ATOM 684 N N . GLU A 1 84 ? -9.746 1.479 3.868 1.00 97.50 84 GLU A N 1
ATOM 685 C CA . GLU A 1 84 ? -10.928 0.630 3.708 1.00 97.50 84 GLU A CA 1
ATOM 686 C C . GLU A 1 84 ? -10.628 -0.534 2.770 1.00 97.50 84 GLU A C 1
ATOM 688 O O . GLU A 1 84 ? -9.698 -0.444 1.978 1.00 97.50 84 GLU A O 1
ATOM 693 N N . VAL A 1 85 ? -11.436 -1.592 2.837 1.00 98.06 85 VAL A N 1
ATOM 694 C CA . VAL A 1 85 ? -11.429 -2.701 1.874 1.00 98.06 85 VAL A CA 1
ATOM 695 C C . VAL A 1 85 ? -12.801 -2.724 1.211 1.00 98.06 85 VAL A C 1
ATOM 697 O O . VAL A 1 85 ? -13.811 -2.727 1.911 1.00 98.06 85 VAL A O 1
ATOM 700 N N . THR A 1 86 ? -12.856 -2.681 -0.121 1.00 96.00 86 THR A N 1
ATOM 701 C CA . THR A 1 86 ? -14.119 -2.507 -0.867 1.00 96.00 86 THR A CA 1
ATOM 702 C C . THR A 1 86 ? -15.125 -3.628 -0.592 1.00 96.00 86 THR A C 1
ATOM 704 O O . THR A 1 86 ? -16.326 -3.386 -0.522 1.00 96.00 86 THR A O 1
ATOM 707 N N . GLU A 1 87 ? -14.633 -4.846 -0.418 1.00 94.62 87 GLU A N 1
ATOM 708 C CA . GLU A 1 87 ? -15.412 -6.072 -0.268 1.00 94.62 87 GLU A CA 1
ATOM 709 C C . GLU A 1 87 ? -15.931 -6.268 1.161 1.00 94.62 87 GLU A C 1
ATOM 711 O O . GLU A 1 87 ? -16.834 -7.072 1.383 1.00 94.62 87 GLU A O 1
ATOM 716 N N . VAL A 1 88 ? -15.379 -5.532 2.133 1.00 96.88 88 VAL A N 1
ATOM 717 C CA . VAL A 1 88 ? -15.635 -5.719 3.565 1.00 96.88 88 VAL A CA 1
ATOM 718 C C . VAL A 1 88 ? -15.963 -4.365 4.193 1.00 96.88 88 VAL A C 1
ATOM 720 O O . VAL A 1 88 ? -15.083 -3.626 4.637 1.00 96.88 88 VAL A O 1
ATOM 723 N N . ALA A 1 89 ? -17.257 -4.033 4.222 1.00 93.69 89 ALA A N 1
ATOM 724 C CA . ALA A 1 89 ? -17.757 -2.700 4.576 1.00 93.69 89 ALA A CA 1
ATOM 725 C C . ALA A 1 89 ? -17.262 -2.181 5.941 1.00 93.69 89 ALA A C 1
ATOM 727 O O . ALA A 1 89 ? -16.971 -0.993 6.097 1.00 93.69 89 ALA A O 1
ATOM 728 N N . ASP A 1 90 ? -17.142 -3.070 6.926 1.00 94.94 90 ASP A N 1
ATOM 729 C CA . ASP A 1 90 ? -16.738 -2.754 8.296 1.00 94.94 90 ASP A CA 1
ATOM 730 C C . ASP A 1 90 ? -15.227 -2.920 8.542 1.00 94.94 90 ASP A C 1
ATOM 732 O O . ASP A 1 90 ? -14.757 -2.758 9.671 1.00 94.94 90 ASP A O 1
ATOM 736 N N . HIS A 1 91 ? -14.437 -3.228 7.507 1.00 97.69 91 HIS A N 1
ATOM 737 C CA . HIS A 1 91 ? -12.989 -3.306 7.651 1.00 97.69 91 HIS A CA 1
ATOM 738 C C . HIS A 1 91 ? -12.416 -1.909 7.936 1.00 97.69 91 HIS A C 1
ATOM 740 O O . HIS A 1 91 ? -12.712 -0.966 7.185 1.00 97.69 91 HIS A O 1
ATOM 746 N N . PRO A 1 92 ? -11.565 -1.740 8.967 1.00 96.75 92 PRO A N 1
ATOM 747 C CA . PRO A 1 92 ? -11.013 -0.434 9.334 1.00 96.75 92 PRO A CA 1
ATOM 748 C C . PRO A 1 92 ? -9.944 0.077 8.354 1.00 96.75 92 PRO A C 1
ATOM 750 O O . PRO A 1 92 ? -9.478 1.204 8.488 1.00 96.75 92 PRO A O 1
ATOM 753 N N . GLY A 1 93 ? -9.553 -0.753 7.385 1.00 98.06 93 GLY A N 1
ATOM 754 C CA . GLY A 1 93 ? -8.345 -0.553 6.588 1.00 98.06 93 GLY A CA 1
ATOM 755 C C . GLY A 1 93 ? -7.102 -1.007 7.350 1.00 98.06 93 GLY A C 1
ATOM 756 O O . GLY A 1 93 ? -7.103 -1.104 8.576 1.00 98.06 93 GLY A O 1
ATOM 757 N N . TYR A 1 94 ? -6.032 -1.287 6.617 1.00 98.62 94 TYR A N 1
ATOM 758 C CA . TYR A 1 94 ? -4.731 -1.656 7.172 1.00 98.62 94 TYR A CA 1
ATOM 759 C C . TYR A 1 94 ? -3.949 -0.388 7.526 1.00 98.62 94 TYR A C 1
ATOM 761 O O . TYR A 1 94 ? -2.865 -0.130 7.000 1.00 98.62 94 TYR A O 1
ATOM 769 N N . TRP A 1 95 ? -4.543 0.465 8.360 1.00 98.62 95 TRP A N 1
ATOM 770 C CA . TRP A 1 95 ? -4.037 1.809 8.653 1.00 98.62 95 TRP A CA 1
ATOM 771 C C . TRP A 1 95 ? -2.639 1.781 9.275 1.00 98.62 95 TRP A C 1
ATOM 773 O O . TRP A 1 95 ? -1.825 2.657 8.988 1.00 98.62 95 TRP A O 1
ATOM 783 N N . TRP A 1 96 ? -2.325 0.730 10.037 1.00 98.69 96 TRP A N 1
ATOM 784 C CA . TRP A 1 96 ? -1.008 0.504 10.635 1.00 98.69 96 TRP A CA 1
ATOM 785 C C . TRP A 1 96 ? 0.081 0.209 9.593 1.00 98.69 96 TRP A C 1
ATOM 787 O O . TRP A 1 96 ? 1.261 0.326 9.896 1.00 98.69 96 TRP A O 1
ATOM 797 N N . LEU A 1 97 ? -0.301 -0.115 8.351 1.00 98.69 97 LEU A N 1
ATOM 798 C CA . LEU A 1 97 ? 0.605 -0.349 7.223 1.00 98.69 97 LEU A CA 1
ATOM 799 C C . LEU A 1 97 ? 0.662 0.826 6.239 1.00 98.69 97 LEU A C 1
ATOM 801 O O . LEU A 1 97 ? 1.260 0.702 5.168 1.00 98.69 97 LEU A O 1
ATOM 805 N N . ALA A 1 98 ? 0.034 1.965 6.550 1.00 98.38 98 ALA A N 1
ATOM 806 C CA . ALA A 1 98 ? -0.042 3.107 5.634 1.00 98.38 98 ALA A CA 1
ATOM 807 C C . ALA A 1 98 ? 1.336 3.687 5.271 1.00 98.38 98 ALA A C 1
ATOM 809 O O . ALA A 1 98 ? 1.513 4.206 4.166 1.00 98.38 98 ALA A O 1
ATOM 810 N N . TYR A 1 99 ? 2.295 3.582 6.193 1.00 98.56 99 TYR A N 1
ATOM 811 C CA . TYR A 1 99 ? 3.658 4.097 6.052 1.00 98.56 99 TYR A CA 1
ATOM 812 C C . TYR A 1 99 ? 4.729 2.996 6.037 1.00 98.56 99 TYR A C 1
ATOM 814 O O . TYR A 1 99 ? 5.914 3.304 5.934 1.00 98.56 99 TYR A O 1
ATOM 822 N N . CYS A 1 100 ? 4.335 1.719 6.099 1.00 98.25 100 CYS A N 1
ATOM 823 C CA . CYS A 1 100 ? 5.269 0.596 6.041 1.00 98.25 100 CYS A CA 1
ATOM 824 C C . CYS A 1 100 ? 5.830 0.440 4.629 1.00 98.25 100 CYS A C 1
ATOM 826 O O . CYS A 1 100 ? 5.073 0.254 3.677 1.00 98.25 100 CYS A O 1
ATOM 828 N N . TRP A 1 101 ? 7.155 0.474 4.499 1.00 98.12 101 TRP A N 1
ATOM 829 C CA . TRP A 1 101 ? 7.861 0.400 3.219 1.00 98.12 101 TRP A CA 1
ATOM 830 C C . TRP A 1 101 ? 7.474 -0.826 2.391 1.00 98.12 101 TRP A C 1
ATOM 832 O O . TRP A 1 101 ? 7.279 -0.733 1.178 1.00 98.12 101 TRP A O 1
ATOM 842 N N . GLU A 1 102 ? 7.296 -1.954 3.068 1.00 97.38 102 GLU A N 1
ATOM 843 C CA . GLU A 1 102 ? 6.951 -3.261 2.520 1.00 97.38 102 GLU A CA 1
ATOM 844 C C . GLU A 1 102 ? 5.550 -3.268 1.897 1.00 97.38 102 GLU A C 1
ATOM 846 O O . GLU A 1 102 ? 5.295 -4.029 0.969 1.00 97.38 102 GLU A O 1
ATOM 851 N N . ASN A 1 103 ? 4.663 -2.374 2.345 1.00 98.31 103 ASN A N 1
ATOM 852 C CA . ASN A 1 103 ? 3.302 -2.242 1.833 1.00 98.31 103 ASN A CA 1
ATOM 853 C C . ASN A 1 103 ? 3.181 -1.248 0.658 1.00 98.31 103 ASN A C 1
ATOM 855 O O . ASN A 1 103 ? 2.093 -1.090 0.102 1.00 98.31 103 ASN A O 1
ATOM 859 N N . LEU A 1 104 ? 4.269 -0.560 0.284 1.00 98.50 104 LEU A N 1
ATOM 860 C CA . LEU A 1 104 ? 4.266 0.509 -0.721 1.00 98.50 104 LEU A CA 1
ATOM 861 C C . LEU A 1 104 ? 4.887 0.069 -2.045 1.00 98.50 104 LEU A C 1
ATOM 863 O O . LEU A 1 104 ? 5.991 -0.469 -2.056 1.00 98.50 104 LEU A O 1
ATOM 867 N N . PHE A 1 105 ? 4.226 0.369 -3.164 1.00 98.00 105 PHE A N 1
ATOM 868 C CA . PHE A 1 105 ? 4.703 0.031 -4.512 1.00 98.00 105 PHE A CA 1
ATOM 869 C C . PHE A 1 105 ? 4.519 1.195 -5.482 1.00 98.00 105 PHE A C 1
ATOM 871 O O . PHE A 1 105 ? 3.562 1.955 -5.379 1.00 98.00 105 PHE A O 1
ATOM 878 N N . PHE A 1 106 ? 5.393 1.336 -6.472 1.00 97.56 106 PHE A N 1
ATOM 879 C CA . PHE A 1 106 ? 5.167 2.279 -7.563 1.00 97.56 106 PHE A CA 1
ATOM 880 C C . PHE A 1 106 ? 4.121 1.718 -8.543 1.00 97.56 106 PHE A C 1
ATOM 882 O O . PHE A 1 106 ? 4.209 0.578 -9.009 1.00 97.56 106 PHE A O 1
ATOM 889 N N . SER A 1 107 ? 3.119 2.517 -8.896 1.00 96.25 107 SER A N 1
ATOM 890 C CA . SER A 1 107 ? 2.014 2.089 -9.756 1.00 96.25 107 SER A CA 1
ATOM 891 C C . SER A 1 107 ? 1.574 3.211 -10.688 1.00 96.25 107 SER A C 1
ATOM 893 O O . SER A 1 107 ? 1.699 4.393 -10.381 1.00 96.25 107 SER A O 1
ATOM 895 N N . CYS A 1 108 ? 1.019 2.857 -11.846 1.00 95.25 108 CYS A N 1
ATOM 896 C CA . CYS A 1 108 ? 0.372 3.862 -12.677 1.00 95.25 108 CYS A CA 1
ATOM 897 C C . CYS A 1 108 ? -1.041 4.151 -12.171 1.00 95.25 108 CYS A C 1
ATOM 899 O O . CYS A 1 108 ? -1.735 3.255 -11.679 1.00 95.25 108 CYS A O 1
ATOM 901 N N . ARG A 1 109 ? -1.497 5.386 -12.403 1.00 94.19 109 ARG A N 1
ATOM 902 C CA . ARG A 1 109 ? -2.815 5.876 -11.984 1.00 94.19 109 ARG A CA 1
ATOM 903 C C . ARG A 1 109 ? -3.952 4.934 -12.353 1.00 94.19 109 ARG A C 1
ATOM 905 O O . ARG A 1 109 ? -4.830 4.671 -11.547 1.00 94.19 109 ARG A O 1
ATOM 912 N N . LYS A 1 110 ? -3.923 4.403 -13.574 1.00 94.31 110 LYS A N 1
ATOM 913 C CA . LYS A 1 110 ? -4.971 3.507 -14.066 1.00 94.31 110 LYS A CA 1
ATOM 914 C C . LYS A 1 110 ? -5.060 2.214 -13.245 1.00 94.31 110 LYS A C 1
ATOM 916 O O . LYS A 1 110 ? -6.145 1.790 -12.869 1.00 94.31 110 LYS A O 1
ATOM 921 N N . CYS A 1 111 ? -3.919 1.588 -12.953 1.00 95.56 111 CYS A N 1
ATOM 922 C CA . CYS A 1 111 ? -3.890 0.357 -12.166 1.00 95.56 111 CYS A CA 1
ATOM 923 C C . CYS A 1 111 ? -4.322 0.592 -10.720 1.00 95.56 111 CYS A C 1
ATOM 925 O O . CYS A 1 111 ? -5.153 -0.165 -10.233 1.00 95.56 111 CYS A O 1
ATOM 927 N N . ASN A 1 112 ? -3.831 1.652 -10.082 1.00 95.88 112 ASN A N 1
ATOM 928 C CA . ASN A 1 112 ? -4.161 1.961 -8.693 1.00 95.88 112 ASN A CA 1
ATOM 929 C C . ASN A 1 112 ? -5.585 2.531 -8.547 1.00 95.88 112 ASN A C 1
ATOM 931 O O . ASN A 1 112 ? -6.416 1.960 -7.857 1.00 95.88 112 ASN A O 1
ATOM 935 N N . GLN A 1 113 ? -5.940 3.598 -9.266 1.00 93.88 113 GLN A N 1
ATOM 936 C CA . GLN A 1 113 ? -7.190 4.338 -9.033 1.00 93.88 113 GLN A CA 1
ATOM 937 C C . GLN A 1 113 ? -8.424 3.783 -9.758 1.00 93.88 113 GLN A C 1
ATOM 939 O O . GLN A 1 113 ? -9.544 4.047 -9.323 1.00 93.88 113 GLN A O 1
ATOM 944 N N . GLU A 1 114 ? -8.268 3.064 -10.875 1.00 95.00 114 GLU A N 1
ATOM 945 C CA . GLU A 1 114 ? -9.418 2.547 -11.637 1.00 95.00 114 GLU A CA 1
ATOM 946 C C . GLU A 1 114 ? -9.639 1.051 -11.418 1.00 95.00 114 GLU A C 1
ATOM 948 O O . GLU A 1 114 ? -10.787 0.638 -11.252 1.00 95.00 114 GLU A O 1
ATOM 953 N N . TYR A 1 115 ? -8.561 0.261 -11.397 1.00 94.69 115 TYR A N 1
ATOM 954 C CA . TYR A 1 115 ? -8.643 -1.197 -11.305 1.00 94.69 115 TYR A CA 1
ATOM 955 C C . TYR A 1 115 ? -8.546 -1.719 -9.864 1.00 94.69 115 TYR A C 1
ATOM 957 O O . TYR A 1 115 ? -9.520 -2.278 -9.371 1.00 94.69 115 TYR A O 1
ATOM 965 N N . LYS A 1 116 ? -7.403 -1.543 -9.183 1.00 95.69 116 LYS A N 1
ATOM 966 C CA . LYS A 1 116 ? -7.155 -2.116 -7.849 1.00 95.69 116 LYS A CA 1
ATOM 967 C C . LYS A 1 116 ? -7.933 -1.384 -6.758 1.00 95.69 116 LYS A C 1
ATOM 969 O O . LYS A 1 116 ? -8.632 -2.025 -5.986 1.00 95.69 116 LYS A O 1
ATOM 974 N N . LYS A 1 117 ? -7.859 -0.054 -6.699 1.00 96.38 117 LYS A N 1
ATOM 975 C CA . LYS A 1 117 ? -8.502 0.795 -5.682 1.00 96.38 117 LYS A CA 1
ATOM 976 C C . LYS A 1 117 ? -8.240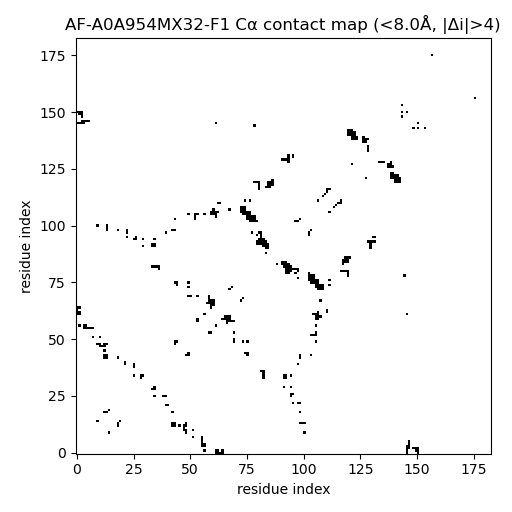 0.279 -4.262 1.00 96.38 117 LYS A C 1
ATOM 978 O O . LYS A 1 117 ? -7.103 0.223 -3.817 1.00 96.38 117 LYS A O 1
ATOM 983 N N . ASN A 1 118 ? -9.303 -0.130 -3.576 1.00 97.50 118 ASN A N 1
ATOM 984 C CA . ASN A 1 118 ? -9.284 -0.704 -2.240 1.00 97.50 118 ASN A CA 1
ATOM 985 C C . ASN A 1 118 ? -9.649 -2.200 -2.272 1.00 97.50 118 ASN A C 1
ATOM 987 O O . ASN A 1 118 ? -9.973 -2.772 -1.235 1.00 97.50 118 ASN A O 1
ATOM 991 N N . PHE A 1 119 ? -9.608 -2.825 -3.454 1.00 97.88 119 PHE A N 1
ATOM 992 C CA . PHE A 1 119 ? -9.864 -4.248 -3.638 1.00 97.88 119 PHE A CA 1
ATOM 993 C C . PHE A 1 119 ? -8.682 -5.053 -3.096 1.00 97.88 119 PHE A C 1
ATOM 995 O O . PHE A 1 119 ? -7.524 -4.831 -3.485 1.00 97.88 119 PHE A O 1
ATOM 1002 N N . PHE A 1 120 ? -8.960 -5.947 -2.155 1.00 97.81 120 PHE A N 1
ATOM 1003 C CA . PHE A 1 120 ? -7.966 -6.787 -1.495 1.00 97.81 120 PHE A CA 1
ATOM 1004 C C . PHE A 1 120 ? -8.618 -8.085 -0.989 1.00 97.81 120 PHE A C 1
ATOM 1006 O O . PHE A 1 120 ? -8.812 -8.266 0.221 1.00 97.81 120 PHE A O 1
ATOM 1013 N N . PRO A 1 121 ? -8.986 -8.992 -1.907 1.00 96.50 121 PRO A N 1
ATOM 1014 C CA . PRO A 1 121 ? -9.664 -10.225 -1.547 1.00 96.50 121 PRO A CA 1
ATOM 1015 C C . PRO A 1 121 ? -8.658 -11.213 -0.948 1.00 96.50 121 PRO A C 1
ATOM 1017 O O . PRO A 1 121 ? -7.523 -11.329 -1.423 1.00 96.50 121 PRO A O 1
ATOM 1020 N N . VAL A 1 122 ? -9.088 -11.941 0.078 1.00 96.62 122 VAL A N 1
ATOM 1021 C CA . VAL A 1 122 ? -8.298 -12.990 0.737 1.00 96.62 122 VAL A CA 1
ATOM 1022 C C . VAL A 1 122 ? -9.010 -14.331 0.603 1.00 96.62 122 VAL A C 1
ATOM 1024 O O . VAL A 1 122 ? -10.228 -14.371 0.425 1.00 96.62 122 VAL A O 1
ATOM 1027 N N . ALA A 1 123 ? -8.261 -15.429 0.655 1.00 96.00 123 ALA A N 1
ATOM 1028 C CA . ALA A 1 123 ? -8.807 -16.773 0.489 1.00 96.00 123 ALA A CA 1
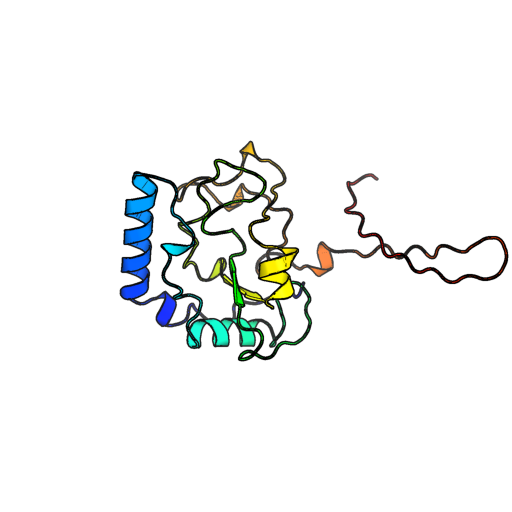ATOM 1029 C C . ALA A 1 123 ? -9.774 -17.163 1.620 1.00 96.00 123 ALA A C 1
ATOM 1031 O O . ALA A 1 123 ? -10.802 -17.788 1.364 1.00 96.00 123 ALA A O 1
ATOM 1032 N N . ASP A 1 124 ? -9.461 -16.760 2.855 1.00 96.62 124 ASP A N 1
ATOM 1033 C CA . ASP A 1 124 ? -10.260 -17.028 4.050 1.00 96.62 124 ASP A CA 1
ATOM 1034 C C . ASP A 1 124 ? -10.480 -15.735 4.847 1.00 96.62 124 ASP A C 1
ATOM 1036 O O . ASP A 1 124 ? -9.572 -15.210 5.494 1.00 96.62 124 ASP A O 1
ATOM 1040 N N . GLU A 1 125 ? -11.709 -15.221 4.815 1.00 96.12 125 GLU A N 1
ATOM 1041 C CA . GLU A 1 125 ? -12.094 -13.998 5.527 1.00 96.12 125 GLU A CA 1
ATOM 1042 C C . GLU A 1 125 ? -11.969 -14.124 7.056 1.00 96.12 125 GLU A C 1
ATOM 1044 O O . GLU A 1 125 ? -11.845 -13.106 7.738 1.00 96.12 125 GLU A O 1
ATOM 1049 N N . GLN A 1 126 ? -11.946 -15.342 7.617 1.00 95.81 126 GLN A N 1
ATOM 1050 C CA . GLN A 1 126 ? -11.709 -15.547 9.054 1.00 95.81 126 GLN A CA 1
ATOM 1051 C C . GLN A 1 126 ? -10.256 -15.266 9.451 1.00 95.81 126 GLN A C 1
ATOM 1053 O O . GLN A 1 126 ? -9.996 -14.950 10.610 1.00 95.81 126 GLN A O 1
ATOM 1058 N N . LYS A 1 127 ? -9.325 -15.347 8.493 1.00 96.88 127 LYS A N 1
ATOM 1059 C CA . LYS A 1 127 ? -7.891 -15.080 8.683 1.00 96.88 127 LYS A CA 1
ATOM 1060 C C . LYS A 1 127 ? -7.473 -13.674 8.255 1.00 96.88 127 LYS A C 1
ATOM 1062 O O . LYS A 1 127 ? -6.298 -13.330 8.342 1.00 96.88 127 LYS A O 1
ATOM 1067 N N . ARG A 1 128 ? -8.410 -12.846 7.780 1.00 97.69 128 ARG A N 1
ATOM 1068 C CA . ARG A 1 128 ? -8.120 -11.460 7.399 1.00 97.69 128 ARG A CA 1
ATOM 1069 C C . ARG A 1 128 ? -7.602 -10.678 8.604 1.00 97.69 128 ARG A C 1
ATOM 1071 O O . ARG A 1 128 ? -8.257 -10.621 9.647 1.00 97.69 128 ARG A O 1
ATOM 1078 N N . ALA A 1 129 ? -6.478 -9.989 8.440 1.00 97.88 129 ALA A N 1
ATOM 1079 C CA . ALA A 1 129 ? -5.930 -9.157 9.501 1.00 97.88 129 ALA A CA 1
ATOM 1080 C C . ALA A 1 129 ? -6.750 -7.868 9.666 1.00 97.88 129 ALA A C 1
ATOM 1082 O O . ALA A 1 129 ? -6.814 -7.039 8.763 1.00 97.88 129 ALA A O 1
ATOM 1083 N N . ARG A 1 130 ? -7.356 -7.675 10.847 1.00 96.62 130 ARG A N 1
ATOM 1084 C CA . ARG A 1 130 ? -8.217 -6.511 11.152 1.00 96.62 130 ARG A CA 1
ATOM 1085 C C . ARG A 1 130 ? -7.591 -5.500 12.112 1.00 96.62 130 ARG A C 1
ATOM 1087 O O . ARG A 1 130 ? -8.155 -4.425 12.307 1.00 96.62 130 ARG A O 1
ATOM 1094 N N . THR A 1 131 ? -6.457 -5.836 12.727 1.00 96.56 131 THR A N 1
ATOM 1095 C CA . THR A 1 131 ? -5.752 -4.968 13.682 1.00 96.56 131 THR A CA 1
ATOM 1096 C C . THR A 1 131 ? -4.240 -5.064 13.506 1.00 96.56 131 THR A C 1
ATOM 1098 O O . THR A 1 131 ? -3.736 -6.045 12.963 1.00 96.56 131 THR A O 1
ATOM 1101 N N . GLU A 1 132 ? -3.520 -4.082 14.048 1.00 96.94 132 GLU A N 1
ATOM 1102 C CA . GLU A 1 132 ? -2.050 -4.035 14.075 1.00 96.94 132 GLU A CA 1
ATOM 1103 C C . GLU A 1 132 ? -1.379 -5.223 14.789 1.00 96.94 132 GLU A C 1
ATOM 1105 O O . GLU A 1 132 ? -0.198 -5.464 14.572 1.00 96.94 132 GLU A O 1
ATOM 1110 N N . ASN A 1 133 ? -2.121 -5.976 15.610 1.00 97.06 133 ASN A N 1
ATOM 1111 C CA . ASN A 1 133 ? -1.606 -7.125 16.364 1.00 97.06 133 ASN A CA 1
ATOM 1112 C C . ASN A 1 133 ? -1.821 -8.472 15.651 1.00 97.06 133 ASN A C 1
ATOM 1114 O O . ASN A 1 133 ? -1.432 -9.509 16.184 1.00 97.06 133 ASN A O 1
ATOM 1118 N N . CYS A 1 134 ? -2.494 -8.482 14.498 1.00 96.56 134 CYS A N 1
ATOM 1119 C CA . CYS A 1 134 ? -2.709 -9.702 13.724 1.00 96.56 134 CYS A CA 1
ATOM 1120 C C . CYS A 1 134 ? -1.410 -10.144 13.039 1.00 96.56 134 CYS A C 1
ATOM 1122 O O . CYS A 1 134 ? -0.662 -9.308 12.529 1.00 96.56 134 CYS A O 1
ATOM 1124 N N . ASP A 1 135 ? -1.184 -11.455 12.956 1.00 96.00 135 ASP A N 1
ATOM 1125 C CA . ASP A 1 135 ? -0.110 -12.001 12.133 1.00 96.00 135 ASP A CA 1
ATOM 1126 C C . ASP A 1 135 ? -0.511 -11.941 10.652 1.00 96.00 135 ASP A C 1
ATOM 1128 O O . ASP A 1 135 ? -1.442 -12.611 10.205 1.00 96.00 135 ASP A O 1
ATOM 1132 N N . LEU A 1 136 ? 0.193 -11.114 9.875 1.00 96.31 136 LEU A N 1
ATOM 1133 C CA . LEU A 1 136 ? -0.066 -10.958 8.443 1.00 96.31 136 LEU A CA 1
ATOM 1134 C C . LEU A 1 136 ? 0.289 -12.212 7.631 1.00 96.31 136 LEU A C 1
ATOM 1136 O O . LEU A 1 136 ? -0.117 -12.291 6.473 1.00 96.31 136 LEU A O 1
ATOM 1140 N N . ALA A 1 137 ? 1.043 -13.161 8.197 1.00 94.62 137 ALA A N 1
ATOM 1141 C CA . ALA A 1 137 ? 1.405 -14.412 7.535 1.00 94.62 137 ALA A CA 1
ATOM 1142 C C . ALA A 1 137 ? 0.253 -15.431 7.492 1.00 94.62 137 ALA A C 1
ATOM 1144 O O . ALA A 1 137 ? 0.278 -16.335 6.659 1.00 94.62 137 ALA A O 1
ATOM 1145 N N . GLU A 1 138 ? -0.759 -15.293 8.356 1.00 95.88 138 GLU A N 1
ATOM 1146 C CA . GLU A 1 138 ? -1.957 -16.145 8.320 1.00 95.88 138 GLU A CA 1
ATOM 1147 C C . GLU A 1 138 ? -2.933 -15.745 7.202 1.00 95.88 138 GLU A C 1
ATOM 1149 O O . GLU A 1 138 ? -3.762 -16.552 6.773 1.00 95.88 138 GLU A O 1
ATOM 1154 N N . GLU A 1 139 ? -2.828 -14.505 6.722 1.00 95.50 139 GLU A N 1
ATOM 1155 C CA . GLU A 1 139 ? -3.646 -13.965 5.644 1.00 95.50 139 GLU A CA 1
ATOM 1156 C C . GLU A 1 139 ? -3.093 -14.396 4.278 1.00 95.50 139 GLU A C 1
ATOM 1158 O O . GLU A 1 139 ? -1.945 -14.107 3.941 1.00 95.50 139 GLU A O 1
ATOM 1163 N N . ASP A 1 140 ? -3.932 -15.026 3.453 1.00 95.12 140 ASP A N 1
ATOM 1164 C CA . ASP A 1 140 ? -3.574 -15.424 2.086 1.00 95.12 140 ASP A CA 1
ATOM 1165 C C . ASP A 1 140 ? -4.330 -14.563 1.056 1.00 95.12 140 ASP A C 1
ATOM 1167 O O . ASP A 1 140 ? -5.478 -14.868 0.710 1.00 95.12 140 ASP A O 1
ATOM 1171 N N . PRO A 1 141 ? -3.758 -13.428 0.609 1.00 96.00 141 PRO A N 1
ATOM 1172 C CA . PRO A 1 141 ? -4.389 -12.570 -0.384 1.00 96.00 141 PRO A CA 1
ATOM 1173 C C . PRO A 1 141 ? -4.319 -13.189 -1.784 1.00 96.00 141 PRO A C 1
ATOM 1175 O O . PRO A 1 141 ? -3.270 -13.665 -2.217 1.00 96.00 141 PRO A O 1
ATOM 1178 N N . TYR A 1 142 ? -5.404 -13.071 -2.556 1.00 94.00 142 TYR A N 1
ATOM 1179 C CA . TYR A 1 142 ? -5.371 -13.441 -3.980 1.00 94.00 142 TYR A CA 1
ATOM 1180 C C . TYR A 1 142 ? -4.508 -12.485 -4.808 1.00 94.00 142 TYR A C 1
ATOM 1182 O O . TYR A 1 142 ? -4.060 -12.825 -5.903 1.00 94.00 142 TYR A O 1
ATOM 1190 N N . LEU A 1 143 ? -4.289 -11.263 -4.313 1.00 93.81 143 LEU A N 1
ATOM 1191 C CA . LEU A 1 143 ? -3.341 -10.351 -4.929 1.00 93.81 143 LEU A CA 1
ATOM 1192 C C . LEU A 1 143 ? -1.920 -10.818 -4.607 1.00 93.81 143 LEU A C 1
ATOM 1194 O O . LEU A 1 143 ? -1.538 -10.911 -3.445 1.00 93.81 143 LEU A O 1
ATOM 1198 N N . ILE A 1 144 ? -1.128 -11.066 -5.644 1.00 93.50 144 ILE A N 1
ATOM 1199 C CA . ILE A 1 144 ? 0.270 -11.467 -5.491 1.00 93.50 144 ILE A CA 1
ATOM 1200 C C . ILE A 1 144 ? 1.073 -10.277 -4.961 1.00 93.50 144 ILE A C 1
ATOM 1202 O O . ILE A 1 144 ? 1.015 -9.188 -5.533 1.00 93.50 144 ILE A O 1
ATOM 1206 N N . ASP A 1 145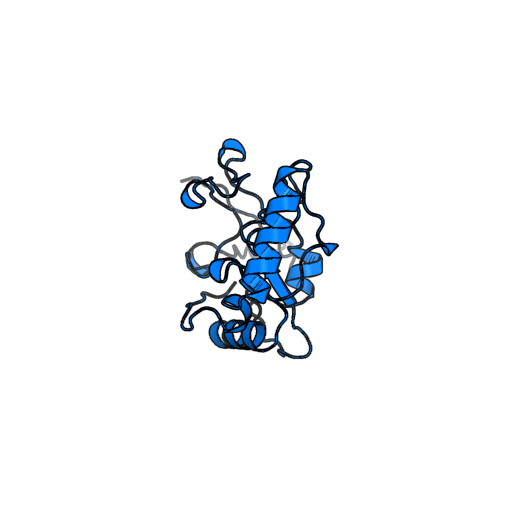 ? 1.825 -10.484 -3.878 1.00 95.12 145 ASP A N 1
ATOM 1207 C CA . ASP A 1 145 ? 2.883 -9.565 -3.464 1.00 95.12 145 ASP A CA 1
ATOM 1208 C C . ASP A 1 145 ? 4.144 -9.888 -4.286 1.00 95.12 145 ASP A C 1
ATOM 1210 O O . ASP A 1 145 ? 4.790 -10.915 -4.035 1.00 95.12 145 ASP A O 1
ATOM 1214 N N . PRO A 1 146 ? 4.517 -9.036 -5.256 1.00 94.00 146 PRO A N 1
ATOM 1215 C CA . PRO A 1 146 ? 5.657 -9.283 -6.132 1.00 94.00 146 PRO A CA 1
ATOM 1216 C C . PRO A 1 146 ? 7.012 -9.223 -5.423 1.00 94.00 146 PRO A C 1
ATOM 1218 O O . PRO A 1 146 ? 8.028 -9.504 -6.049 1.00 94.00 146 PRO A O 1
ATOM 1221 N N . THR A 1 147 ? 7.083 -8.838 -4.148 1.00 94.12 147 THR A N 1
ATOM 1222 C CA . THR A 1 147 ? 8.327 -8.935 -3.370 1.00 94.12 147 THR A CA 1
ATOM 1223 C C . THR A 1 147 ? 8.491 -10.313 -2.750 1.00 94.12 147 THR A C 1
ATOM 1225 O O . THR A 1 147 ? 9.602 -10.837 -2.720 1.00 94.12 147 THR A O 1
ATOM 1228 N N . GLN A 1 148 ? 7.386 -10.953 -2.367 1.00 92.56 148 GLN A N 1
ATOM 1229 C CA . GLN A 1 148 ? 7.390 -12.250 -1.689 1.00 92.56 148 GLN A CA 1
ATOM 1230 C C . GLN A 1 148 ? 7.319 -13.417 -2.673 1.00 92.56 148 GLN A C 1
ATOM 1232 O O . GLN A 1 148 ? 8.107 -14.353 -2.586 1.00 92.56 148 GLN A O 1
ATOM 1237 N N . LYS A 1 149 ? 6.424 -13.335 -3.658 1.00 91.50 149 LYS A N 1
ATOM 1238 C CA . LYS A 1 149 ? 6.156 -14.397 -4.636 1.00 91.50 149 LYS A CA 1
ATOM 1239 C C . LYS A 1 149 ? 6.661 -13.985 -6.021 1.00 91.50 149 LYS A C 1
ATOM 1241 O O . LYS A 1 149 ? 6.869 -12.792 -6.259 1.00 91.50 149 LYS A O 1
ATOM 1246 N N . ASP A 1 150 ? 6.937 -14.943 -6.901 1.00 90.56 150 ASP A N 1
ATOM 1247 C CA . ASP A 1 150 ? 7.208 -14.646 -8.311 1.00 90.56 150 ASP A CA 1
ATOM 1248 C C . ASP A 1 150 ? 5.894 -14.667 -9.097 1.00 90.56 150 ASP A C 1
ATOM 1250 O O . ASP A 1 150 ? 5.259 -15.718 -9.187 1.00 90.56 150 ASP A O 1
ATOM 1254 N N . PRO A 1 151 ? 5.429 -13.529 -9.646 1.00 89.62 151 PRO A N 1
ATOM 1255 C CA . PRO A 1 151 ? 4.181 -13.515 -10.393 1.00 89.62 151 PRO A CA 1
ATOM 1256 C C . PRO A 1 151 ? 4.146 -14.484 -11.582 1.00 89.62 151 PRO A C 1
ATOM 1258 O O . PRO A 1 151 ? 3.054 -14.935 -11.921 1.00 89.62 151 PRO A O 1
ATOM 1261 N N . GLU A 1 152 ? 5.286 -14.828 -12.195 1.00 87.25 152 GLU A N 1
ATOM 1262 C CA . GLU A 1 152 ? 5.328 -15.789 -13.310 1.00 87.25 152 GLU A CA 1
ATOM 1263 C C . GLU A 1 152 ? 4.918 -17.207 -12.881 1.00 87.25 152 GLU A C 1
ATOM 1265 O O . GLU A 1 152 ? 4.329 -17.945 -13.668 1.00 87.25 152 GLU A O 1
ATOM 1270 N N . GLU A 1 153 ? 5.146 -17.574 -11.618 1.00 87.06 153 GLU A N 1
ATOM 1271 C CA . GLU A 1 153 ? 4.770 -18.884 -11.065 1.00 87.06 153 GLU A CA 1
ATOM 1272 C C . GLU A 1 153 ? 3.282 -18.966 -10.688 1.00 87.06 153 GLU A C 1
ATOM 1274 O O . GLU A 1 153 ? 2.739 -20.053 -10.489 1.00 87.06 153 GLU A O 1
ATOM 1279 N N . HIS A 1 154 ? 2.606 -17.818 -10.594 1.00 83.62 154 HIS A N 1
ATOM 1280 C CA . HIS A 1 154 ? 1.237 -17.713 -10.081 1.00 83.62 154 HIS A CA 1
ATOM 1281 C C . HIS A 1 154 ? 0.234 -17.144 -11.092 1.00 83.62 154 HIS A C 1
ATOM 1283 O O . HIS A 1 154 ? -0.973 -17.193 -10.853 1.00 83.62 154 HIS A O 1
ATOM 1289 N N . ILE A 1 155 ? 0.702 -16.609 -12.222 1.00 80.69 155 ILE A N 1
ATOM 1290 C CA . ILE A 1 155 ? -0.139 -16.081 -13.297 1.00 80.69 155 ILE A CA 1
ATOM 1291 C C . ILE A 1 155 ? 0.157 -16.873 -14.566 1.00 80.69 155 ILE A C 1
ATOM 1293 O O . ILE A 1 155 ? 1.217 -16.735 -15.167 1.00 80.69 155 ILE A O 1
ATOM 1297 N N . SER A 1 156 ? -0.821 -17.649 -15.026 1.00 70.25 156 SER A N 1
ATOM 1298 C CA . SER A 1 156 ? -0.787 -18.267 -16.351 1.00 70.25 156 SER A CA 1
ATOM 1299 C C . SER A 1 156 ? -1.898 -17.697 -17.227 1.00 70.25 156 SER A C 1
ATOM 1301 O O . SER A 1 156 ? -2.991 -17.375 -16.761 1.00 70.25 156 SER A O 1
ATOM 1303 N N . PHE A 1 157 ? -1.600 -17.543 -18.515 1.00 67.62 157 PHE A N 1
ATOM 1304 C CA . PHE A 1 157 ? -2.591 -17.190 -19.522 1.00 67.62 157 PHE A CA 1
ATOM 1305 C C . PHE A 1 157 ? -2.889 -18.434 -20.346 1.00 67.62 157 PHE A C 1
ATOM 1307 O O . PHE A 1 157 ? -2.085 -18.837 -21.189 1.00 67.62 157 PHE A O 1
ATOM 1314 N N . ASP A 1 158 ? -4.054 -19.032 -20.122 1.00 62.66 158 ASP A N 1
ATOM 1315 C CA . ASP A 1 158 ? -4.556 -20.062 -21.021 1.00 62.66 158 ASP A CA 1
ATOM 1316 C C . ASP A 1 158 ? -5.041 -19.395 -22.309 1.00 62.66 158 ASP A C 1
ATOM 1318 O O . ASP A 1 158 ? -6.141 -18.843 -22.398 1.00 62.66 158 ASP A O 1
ATOM 1322 N N . TRP A 1 159 ? -4.195 -19.426 -23.331 1.00 56.66 159 TRP A N 1
ATOM 1323 C CA . TRP A 1 159 ? -4.603 -19.058 -24.674 1.00 56.66 159 TRP A CA 1
ATOM 1324 C C . TRP A 1 159 ? -5.331 -20.259 -25.287 1.00 56.66 159 TRP A C 1
ATOM 1326 O O . TRP A 1 159 ? -4.729 -21.269 -25.642 1.00 56.66 159 TRP A O 1
ATOM 1336 N N . TYR A 1 160 ? -6.650 -20.168 -25.422 1.00 57.44 160 TYR A N 1
ATOM 1337 C CA . TYR A 1 160 ? -7.383 -21.093 -26.280 1.00 57.44 160 TYR A CA 1
ATOM 1338 C C . TYR A 1 160 ? -7.662 -20.411 -27.619 1.00 57.44 160 TYR A C 1
ATOM 1340 O O . TYR A 1 160 ? -8.371 -19.406 -27.691 1.00 57.44 160 TYR A O 1
ATOM 1348 N N . GLU A 1 161 ? -7.107 -20.964 -28.700 1.00 48.22 161 GLU A N 1
ATOM 1349 C CA . GLU A 1 161 ? -7.537 -20.629 -30.057 1.00 48.22 161 GLU A CA 1
ATOM 1350 C C . GLU A 1 161 ? -8.977 -21.111 -30.263 1.00 48.22 161 GLU A C 1
ATOM 1352 O O . GLU A 1 161 ? -9.236 -22.303 -30.449 1.00 48.22 161 GLU A O 1
ATOM 1357 N N . VAL A 1 162 ? -9.932 -20.182 -30.291 1.00 52.12 162 VAL A N 1
ATOM 1358 C CA . VAL A 1 162 ? -11.269 -20.469 -30.816 1.00 52.12 162 VAL A CA 1
ATOM 1359 C C . VAL A 1 162 ? -11.153 -20.573 -32.335 1.00 52.12 162 VAL A C 1
ATOM 1361 O O . VAL A 1 162 ? -11.208 -19.575 -33.054 1.00 52.12 162 VAL A O 1
ATOM 1364 N N . LYS A 1 163 ? -10.971 -21.792 -32.848 1.00 43.00 163 LYS A N 1
ATOM 1365 C CA . LYS A 1 163 ? -11.144 -22.061 -34.278 1.00 43.00 163 LYS A CA 1
ATOM 1366 C C . LYS A 1 163 ? -12.638 -22.067 -34.570 1.00 43.00 163 LYS A C 1
ATOM 1368 O O . LYS A 1 163 ? -13.345 -22.994 -34.175 1.00 43.00 163 LYS A O 1
ATOM 1373 N N . SER A 1 164 ? -13.125 -21.037 -35.256 1.00 45.75 164 SER A N 1
ATOM 1374 C CA . SER A 1 164 ? -14.458 -21.089 -35.844 1.00 45.75 164 SER A CA 1
ATOM 1375 C C . SER A 1 164 ? -14.511 -22.264 -36.825 1.00 45.75 164 SER A C 1
ATOM 1377 O O . SER A 1 164 ? -13.688 -22.387 -37.733 1.00 45.75 164 SER A O 1
ATOM 1379 N N . LYS A 1 165 ? -15.483 -23.162 -36.647 1.00 50.25 165 LYS A N 1
ATOM 1380 C CA . LYS A 1 165 ? -15.987 -23.922 -37.791 1.00 50.25 165 LYS A CA 1
ATOM 1381 C C . LYS A 1 165 ? -16.837 -22.942 -38.599 1.00 50.25 165 LYS A C 1
ATOM 1383 O O . LYS A 1 165 ? -17.649 -22.238 -38.013 1.00 50.25 165 LYS A O 1
ATOM 1388 N N . SER A 1 166 ? -16.595 -22.919 -39.907 1.00 47.09 166 SER A N 1
ATOM 1389 C CA . SER A 1 166 ? -17.148 -22.039 -40.946 1.00 47.09 166 SER A CA 1
ATOM 1390 C C . SER A 1 166 ? -16.669 -20.580 -40.947 1.00 47.09 166 SER A C 1
ATOM 1392 O O . SER A 1 166 ? -17.022 -19.777 -40.090 1.00 47.09 166 SER A O 1
ATOM 1394 N N . ASP A 1 167 ? -15.837 -20.304 -41.953 1.00 48.28 167 ASP A N 1
ATOM 1395 C CA . ASP A 1 167 ? -15.666 -19.075 -42.728 1.00 48.28 167 ASP A CA 1
ATOM 1396 C C . ASP A 1 167 ? -15.914 -17.731 -42.032 1.00 48.28 167 ASP A C 1
ATOM 1398 O O . ASP A 1 167 ? -17.015 -17.192 -41.994 1.00 48.28 167 ASP A O 1
ATOM 1402 N N . GLY A 1 168 ? -14.795 -17.130 -41.620 1.00 46.34 168 GLY A N 1
ATOM 1403 C CA . GLY A 1 168 ? -14.571 -15.704 -41.829 1.00 46.34 168 GLY A CA 1
ATOM 1404 C C . GLY A 1 168 ? -15.274 -14.755 -40.868 1.00 46.34 168 GLY A C 1
ATOM 1405 O O . GLY A 1 168 ? -16.119 -13.991 -41.303 1.00 46.34 168 GLY A O 1
ATOM 1406 N N . LEU A 1 169 ? -14.825 -14.705 -39.611 1.00 36.81 169 LEU A N 1
ATOM 1407 C CA . LEU A 1 169 ? -14.765 -13.474 -38.809 1.00 36.81 169 LEU A CA 1
ATOM 1408 C C . LEU A 1 169 ? -13.815 -13.700 -37.622 1.00 36.81 169 LEU A C 1
ATOM 1410 O O . LEU A 1 169 ? -14.025 -14.578 -36.790 1.00 36.81 169 LEU A O 1
ATOM 1414 N N . LYS A 1 170 ? -12.722 -12.928 -37.578 1.00 40.91 170 LYS A N 1
ATOM 1415 C CA . LYS A 1 170 ? -11.753 -12.932 -36.475 1.00 40.91 170 LYS A CA 1
ATOM 1416 C C . LYS A 1 170 ? -12.378 -12.237 -35.266 1.00 40.91 170 LYS A C 1
ATOM 1418 O O . LYS A 1 170 ? -12.608 -11.033 -35.318 1.00 40.91 170 LYS A O 1
ATOM 1423 N N . SER A 1 171 ? -12.564 -12.955 -34.165 1.00 39.34 171 SER A N 1
ATOM 1424 C CA . SER A 1 171 ? -12.793 -12.342 -32.856 1.00 39.34 171 SER A CA 1
ATOM 1425 C C . SER A 1 171 ? -11.872 -12.980 -31.823 1.00 39.34 171 SER A C 1
ATOM 1427 O O . SER A 1 171 ? -12.127 -14.081 -31.342 1.00 39.34 171 SER A O 1
ATOM 1429 N N . THR A 1 172 ? -10.791 -12.289 -31.472 1.00 39.81 172 THR A N 1
ATOM 1430 C CA . THR A 1 172 ? -10.036 -12.571 -30.249 1.00 39.81 172 THR A CA 1
ATOM 1431 C C . THR A 1 172 ? -10.775 -11.908 -29.091 1.00 39.81 172 THR A C 1
ATOM 1433 O O . THR A 1 172 ? -10.640 -10.702 -28.885 1.00 39.81 172 THR A O 1
ATOM 1436 N N . GLN A 1 173 ? -11.589 -12.667 -28.360 1.00 42.75 173 GLN A N 1
ATOM 1437 C CA . GLN A 1 173 ? -12.014 -12.268 -27.019 1.00 42.75 173 GLN A CA 1
ATOM 1438 C C . GLN A 1 173 ? -11.091 -12.938 -26.006 1.00 42.75 173 GLN A C 1
ATOM 1440 O O . GLN A 1 173 ? -10.948 -14.157 -25.993 1.00 42.75 173 GLN A O 1
ATOM 1445 N N . VAL A 1 174 ? -10.434 -12.111 -25.196 1.00 43.28 174 VAL A N 1
ATOM 1446 C CA . VAL A 1 174 ? -9.574 -12.537 -24.092 1.00 43.28 174 VAL A CA 1
ATOM 1447 C C . VAL A 1 174 ? -10.456 -12.654 -22.855 1.00 43.28 174 VAL A C 1
ATOM 1449 O O . VAL A 1 174 ? -11.014 -11.651 -22.412 1.00 43.28 174 VAL A O 1
ATOM 1452 N N . PHE A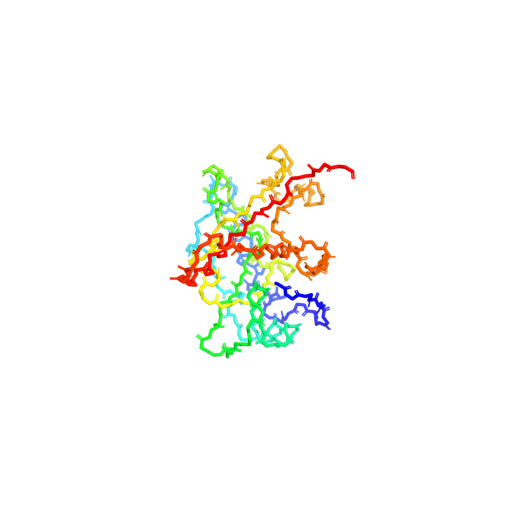 1 175 ? -10.575 -13.855 -22.297 1.00 42.66 175 PHE A N 1
ATOM 1453 C CA . PHE A 1 175 ? -11.176 -14.066 -20.984 1.00 42.66 175 PHE A CA 1
ATOM 1454 C C . PHE A 1 175 ? -10.074 -14.472 -20.007 1.00 42.66 175 PHE A C 1
ATOM 1456 O O . PHE A 1 175 ? -9.339 -15.421 -20.263 1.00 42.66 175 PHE A O 1
ATOM 1463 N N . ALA A 1 176 ? -9.946 -13.736 -18.903 1.00 36.81 176 ALA A N 1
ATOM 1464 C CA . ALA A 1 176 ? -9.127 -14.144 -17.771 1.00 36.81 176 ALA A CA 1
ATOM 1465 C C . ALA A 1 176 ? -9.984 -15.053 -16.886 1.00 36.81 176 ALA A C 1
ATOM 1467 O O . ALA A 1 176 ? -10.916 -14.580 -16.238 1.00 36.81 176 ALA A O 1
ATOM 1468 N N . THR A 1 177 ? -9.712 -16.353 -16.887 1.00 45.19 177 THR A N 1
ATOM 1469 C CA . THR A 1 177 ? -10.307 -17.280 -15.921 1.00 45.19 177 THR A CA 1
ATOM 1470 C C . THR A 1 177 ? -9.264 -17.598 -14.863 1.00 45.19 177 THR A C 1
ATOM 1472 O O . THR A 1 177 ? -8.217 -18.151 -15.188 1.00 45.19 177 THR A O 1
ATOM 1475 N N . GLY A 1 178 ? -9.541 -17.253 -13.604 1.00 39.47 178 GLY A N 1
ATOM 1476 C CA . GLY A 1 178 ? -8.805 -17.825 -12.481 1.00 39.47 178 GLY A CA 1
ATOM 1477 C C . GLY A 1 178 ? -9.129 -19.312 -12.427 1.00 39.47 178 GLY A C 1
ATOM 1478 O O . GLY A 1 178 ? -10.294 -19.672 -12.254 1.00 39.47 178 GLY A O 1
ATOM 1479 N N . ARG A 1 179 ? -8.140 -20.177 -12.655 1.00 38.00 179 ARG A N 1
ATOM 1480 C CA . ARG A 1 179 ? -8.324 -21.609 -12.426 1.00 38.00 179 ARG A CA 1
ATOM 1481 C C . ARG A 1 179 ? -8.451 -21.840 -10.925 1.00 38.00 179 ARG A C 1
ATOM 1483 O O . ARG A 1 179 ? -7.533 -21.546 -10.170 1.00 38.00 179 ARG A O 1
ATOM 1490 N N . THR A 1 180 ? -9.596 -22.379 -10.532 1.00 40.88 180 THR A N 1
ATOM 1491 C CA . THR A 1 180 ? -9.683 -23.341 -9.440 1.00 40.88 180 THR A CA 1
ATOM 1492 C C . THR A 1 180 ? -9.141 -24.687 -9.936 1.00 40.88 180 THR A C 1
ATOM 1494 O O . THR A 1 180 ? -9.317 -25.035 -11.107 1.00 40.88 180 THR A O 1
ATOM 1497 N N . ASP A 1 181 ? -8.429 -25.386 -9.051 1.00 39.62 181 ASP A N 1
ATOM 1498 C CA . ASP A 1 181 ? -7.753 -26.676 -9.253 1.00 39.62 181 ASP A CA 1
ATOM 1499 C C . ASP A 1 181 ? -8.630 -27.766 -9.888 1.00 39.62 181 ASP A C 1
ATOM 1501 O O . ASP A 1 181 ? -9.847 -27.687 -9.788 1.00 39.62 181 ASP A O 1
ATOM 1505 N N . TYR A 1 182 ? -8.010 -28.797 -10.484 1.00 35.22 182 TYR A N 1
ATOM 1506 C CA . TYR A 1 182 ? -8.281 -30.232 -10.236 1.00 35.22 182 TYR A CA 1
ATOM 1507 C C . TYR A 1 182 ? -7.405 -31.114 -11.152 1.00 35.22 182 TYR A C 1
ATOM 1509 O O . TYR A 1 182 ? -7.504 -31.006 -12.376 1.00 35.22 182 TYR A O 1
ATOM 1517 N N . GLY A 1 183 ? -6.639 -32.044 -10.559 1.00 35.62 183 GLY A N 1
ATOM 1518 C CA . GLY A 1 183 ? -6.057 -33.214 -11.240 1.00 35.62 183 GLY A CA 1
ATOM 1519 C C . GLY A 1 183 ? -4.596 -33.484 -10.930 1.00 35.62 183 GLY A C 1
ATOM 1520 O O . GLY A 1 183 ? -3.769 -33.135 -11.796 1.00 35.62 183 GLY A O 1
#